Protein AF-A0AAV2JWT0-F1 (afdb_monomer)

Secondary structure (DSSP, 8-state):
-HHHHHHHHHHHHT-------S-TTSTTT-SSSSHHHHHHH-S-EEEE-BTT--HHHHHHHHHHHHHHHHSGGGTT-EEEEE-SSSBPPTTTS-HHHHTS--EE-STTHHHHHHHHS-HHHHHHHHHHHHHHHHHHHHHHHHHHHHHHHHHHHHHHHHHHHHHHHHHHHHHHHHHHHTT-------SS--------------S-S-----TT-----------------

Foldseek 3Di:
DVVVVQVVLCVLQVHDDDDDDPCCPDPPPDPHVAPLSVLLVALAAEAEAFLPPDPVNVVVVLVSLVVLCPDVLSNLRYEYEAEPPRGDDPVPDDPSNVVHHHQYPDPCNSVVSCVSPPPVSRVVSVVVSVVVVVVVVVVVVVVVVVVVVVVVVVVVVVVVVVVVVVVVVVVVVVVVVVPPPPPDDDPDDDPDPPPDPDDDDPPDPDDDDDPPDDDDDDPPDPDDDDDDD

Sequence (229 aa):
MAEDLKYRLESIIGSDGATFSEDFAVAGKAEFICVEDAINNSAFTLLLLTTNFNKFLELKTNSALINSIDNPPKYNTVIPLLPQSKAMPREDIPMVIKTLVPLVENRNFERKIQQAMSRVKIKRQKNEWMKEKNMKSLKKKQEELKISNQQQLKENQELRSVHVLEQEQRMLLNQKMYFVPDQRVEPDGRRGWQQHPNINIENAQYIIIGDHSQMAVDLSKESRDKDGK

Radius of gyration: 40.79 Å; Cα contacts (8 Å, |Δi|>4): 149; chains: 1; bounding box: 102×37×103 Å

Mean predicted aligned error: 16.22 Å

Solvent-accessible surface area (backbone atoms only — not comparable to full-atom values): 14314 Å² total; per-residue (Å²): 106,70,65,58,49,40,56,50,49,29,59,75,63,67,50,87,84,79,85,86,80,90,51,44,82,48,89,93,78,43,101,33,74,32,70,48,46,40,53,72,75,36,59,62,33,76,44,73,39,34,69,80,57,54,73,75,52,48,62,58,41,49,60,39,46,52,52,31,62,75,32,77,92,40,48,86,26,63,33,42,28,34,48,75,68,61,44,46,56,77,84,76,50,53,72,78,60,67,76,45,74,65,47,59,52,50,100,59,31,66,63,49,46,48,69,75,53,26,67,69,55,44,52,51,36,45,52,52,50,52,51,51,54,51,51,54,50,51,51,51,53,51,50,54,50,50,54,51,52,54,50,52,52,49,54,53,52,50,52,53,50,51,54,51,52,53,50,52,53,51,52,53,52,53,54,54,66,75,62,63,74,84,75,77,84,69,99,63,99,66,89,70,75,79,76,72,83,81,81,84,84,78,91,70,92,76,85,88,80,60,100,86,69,84,86,86,85,81,86,82,76,84,82,78,88,80,88,90,134

InterPro domains:
  IPR000157 Toll/interleukin-1 receptor homology (TIR) domain [PS50104] (1-142)
  IPR035897 Toll/interleukin-1 receptor homol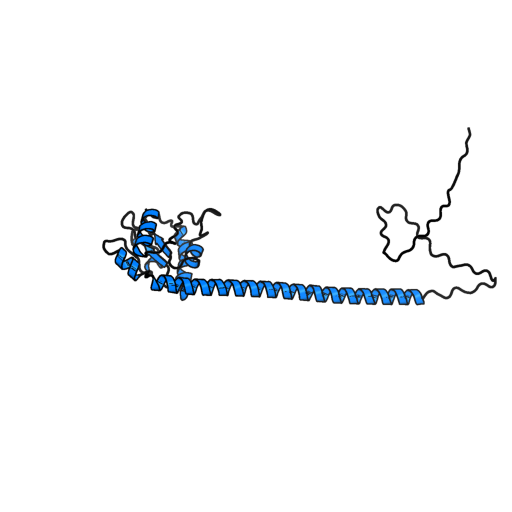ogy (TIR) domain superfamily [G3DSA:3.40.50.10140] (1-134)
  IPR046946 TIR domain-containing adapter molecule 1/2 [PTHR47230] (2-226)

Structure (mmCIF, N/CA/C/O backbone):
data_AF-A0AAV2JWT0-F1
#
_entry.id   AF-A0AAV2JWT0-F1
#
loop_
_atom_site.group_PDB
_atom_site.id
_atom_site.type_symbol
_atom_site.label_atom_id
_atom_site.label_alt_id
_atom_site.label_comp_id
_atom_site.label_asym_id
_atom_site.label_entity_id
_atom_site.label_seq_id
_atom_site.pdbx_PDB_ins_code
_atom_site.Cartn_x
_atom_site.Cartn_y
_atom_site.Cartn_z
_atom_site.occupancy
_atom_site.B_iso_or_equiv
_atom_site.auth_seq_id
_atom_site.auth_comp_id
_atom_site.auth_asym_id
_atom_site.auth_atom_id
_atom_site.pdbx_PDB_model_num
ATOM 1 N N . MET A 1 1 ? 1.735 10.585 19.904 1.00 72.06 1 MET A N 1
ATOM 2 C CA . MET A 1 1 ? 0.326 10.421 19.453 1.00 72.06 1 MET A CA 1
ATOM 3 C C . MET A 1 1 ? 0.204 9.325 18.409 1.00 72.06 1 MET A C 1
ATOM 5 O O . MET A 1 1 ? -0.445 8.331 18.694 1.00 72.06 1 MET A O 1
ATOM 9 N N . ALA A 1 2 ? 0.791 9.475 17.219 1.00 75.06 2 ALA A N 1
ATOM 10 C CA . ALA A 1 2 ? 0.733 8.417 16.212 1.00 75.06 2 ALA A CA 1
ATOM 11 C C . ALA A 1 2 ? 1.564 7.178 16.593 1.00 75.06 2 ALA A C 1
ATOM 13 O O . ALA A 1 2 ? 1.118 6.056 16.373 1.00 75.06 2 ALA A O 1
ATOM 14 N N . GLU A 1 3 ? 2.715 7.367 17.246 1.00 79.50 3 GLU A N 1
ATOM 15 C CA . GLU A 1 3 ? 3.506 6.261 17.804 1.00 79.50 3 GLU A CA 1
ATOM 16 C C . GLU A 1 3 ? 2.758 5.512 18.918 1.00 79.50 3 GLU A C 1
ATOM 18 O O . GLU A 1 3 ? 2.681 4.289 18.891 1.00 79.50 3 GLU A O 1
ATOM 23 N N . ASP A 1 4 ? 2.111 6.213 19.852 1.00 84.44 4 ASP A N 1
ATOM 24 C CA . ASP A 1 4 ? 1.260 5.587 20.875 1.00 84.44 4 ASP A CA 1
ATOM 25 C C . ASP A 1 4 ? 0.121 4.772 20.246 1.00 84.44 4 ASP A C 1
ATOM 27 O O . ASP A 1 4 ? -0.206 3.674 20.703 1.00 84.44 4 ASP A O 1
ATOM 31 N N . LEU A 1 5 ? -0.488 5.307 19.180 1.00 84.19 5 LEU A N 1
ATOM 32 C CA . LEU A 1 5 ? -1.533 4.621 18.429 1.00 84.19 5 LEU A CA 1
ATOM 33 C C . LEU A 1 5 ? -0.981 3.350 17.777 1.00 84.19 5 LEU A C 1
ATOM 35 O O . LEU A 1 5 ? -1.636 2.313 17.846 1.00 84.19 5 LEU A O 1
ATOM 39 N N . LYS A 1 6 ? 0.227 3.405 17.204 1.00 85.56 6 LYS A N 1
ATOM 40 C CA . LYS A 1 6 ? 0.920 2.242 16.642 1.00 85.56 6 LYS A CA 1
ATOM 41 C C . LYS A 1 6 ? 1.061 1.132 17.687 1.00 85.56 6 LYS A C 1
ATOM 43 O O . LYS A 1 6 ? 0.541 0.042 17.463 1.00 85.56 6 LYS A O 1
ATOM 48 N N . TYR A 1 7 ? 1.670 1.417 18.840 1.00 86.38 7 TYR A N 1
ATOM 49 C CA . TYR A 1 7 ? 1.863 0.409 19.892 1.00 86.38 7 TYR A CA 1
ATOM 50 C C . TYR A 1 7 ? 0.536 -0.175 20.388 1.00 86.38 7 TYR A C 1
ATOM 52 O O . TYR A 1 7 ? 0.416 -1.382 20.606 1.00 86.38 7 TYR A O 1
ATOM 60 N N . ARG A 1 8 ? -0.500 0.661 20.527 1.00 88.06 8 ARG A N 1
ATOM 61 C CA . ARG A 1 8 ? -1.838 0.189 20.907 1.00 88.06 8 ARG A CA 1
ATOM 62 C C . ARG A 1 8 ? -2.456 -0.712 19.844 1.00 88.06 8 ARG A C 1
ATOM 64 O O . ARG A 1 8 ? -3.060 -1.718 20.198 1.00 88.06 8 ARG A O 1
ATOM 71 N N . LEU A 1 9 ? -2.316 -0.379 18.564 1.00 86.50 9 LEU A N 1
ATOM 72 C CA . LEU A 1 9 ? -2.823 -1.201 17.464 1.00 86.50 9 LEU A CA 1
ATOM 73 C C . LEU A 1 9 ? -2.118 -2.554 17.407 1.00 86.50 9 LEU A C 1
ATOM 75 O O . LEU A 1 9 ? -2.791 -3.579 17.324 1.00 86.50 9 LEU A O 1
ATOM 79 N N . GLU A 1 10 ? -0.789 -2.564 17.498 1.00 87.81 10 GLU A N 1
ATOM 80 C CA . GLU A 1 10 ? 0.005 -3.796 17.497 1.00 87.81 10 GLU A CA 1
ATOM 81 C C . GLU A 1 10 ? -0.344 -4.677 18.701 1.00 87.81 10 GLU A C 1
ATOM 83 O O . GLU A 1 10 ? -0.506 -5.884 18.536 1.00 87.81 10 GLU A O 1
ATOM 88 N N . SER A 1 11 ? -0.595 -4.079 19.871 1.00 88.25 11 SER A N 1
ATOM 89 C CA . SER A 1 11 ? -1.080 -4.788 21.062 1.00 88.25 11 SER A CA 1
ATOM 90 C C . SER A 1 11 ? -2.477 -5.401 20.866 1.00 88.25 11 SER A C 1
ATOM 92 O O . SER A 1 11 ? -2.667 -6.596 21.089 1.00 88.25 11 SER A O 1
ATOM 94 N N . ILE A 1 12 ? -3.448 -4.626 20.361 1.00 86.69 12 ILE A N 1
ATOM 95 C CA . ILE A 1 12 ? -4.835 -5.083 20.142 1.00 86.69 12 ILE A CA 1
ATOM 96 C C . ILE A 1 12 ? -4.909 -6.195 19.088 1.00 86.69 12 ILE A C 1
ATOM 98 O O . ILE A 1 12 ? -5.671 -7.157 19.220 1.00 86.69 12 ILE A O 1
ATOM 102 N N . ILE A 1 13 ? -4.152 -6.044 18.002 1.00 85.38 13 ILE A N 1
ATOM 103 C CA . ILE A 1 13 ? -4.114 -7.010 16.901 1.00 85.38 13 ILE A CA 1
ATOM 104 C C . ILE A 1 13 ? -3.231 -8.209 17.293 1.00 85.38 13 ILE A C 1
ATOM 106 O O . ILE A 1 13 ? -3.472 -9.342 16.862 1.00 85.38 13 ILE A O 1
ATOM 110 N N . GLY A 1 14 ? -2.243 -7.986 18.161 1.00 82.00 14 GLY A N 1
ATOM 111 C CA . GLY A 1 14 ? -1.196 -8.920 18.565 1.00 82.00 14 GLY A CA 1
ATOM 112 C C . GLY A 1 14 ? -0.351 -9.387 17.382 1.00 82.00 14 GLY A C 1
ATOM 113 O O . GLY A 1 14 ? -0.124 -10.587 17.217 1.00 82.00 14 GLY A O 1
ATOM 114 N N . SER A 1 15 ? 0.033 -8.443 16.525 1.00 78.00 15 SER A N 1
ATOM 115 C CA . SER A 1 15 ? 0.995 -8.642 15.443 1.00 78.00 15 SER A CA 1
ATOM 116 C C . SER A 1 15 ? 1.769 -7.356 15.196 1.00 78.00 15 SER A C 1
ATOM 118 O O . SER A 1 15 ? 1.145 -6.306 15.028 1.00 78.00 15 SER A O 1
ATOM 120 N N . ASP A 1 16 ? 3.085 -7.470 15.078 1.00 77.06 16 ASP A N 1
ATOM 121 C CA . ASP A 1 16 ? 3.946 -6.360 14.681 1.00 77.06 16 ASP A CA 1
ATOM 122 C C . ASP A 1 16 ? 3.819 -6.086 13.177 1.00 77.06 16 ASP A C 1
ATOM 124 O O . ASP A 1 16 ? 3.519 -6.988 12.381 1.00 77.06 16 ASP A O 1
ATOM 128 N N . GLY A 1 17 ? 4.072 -4.841 12.778 1.00 75.56 17 GLY A N 1
ATOM 129 C CA . GLY A 1 17 ? 4.125 -4.443 11.368 1.00 75.56 17 GLY A CA 1
ATOM 130 C C . GLY A 1 17 ? 3.313 -3.200 11.029 1.00 75.56 17 GLY A C 1
ATOM 131 O O . GLY A 1 17 ? 3.042 -2.959 9.853 1.00 75.56 17 GLY A O 1
ATOM 132 N N . ALA A 1 18 ? 2.899 -2.420 12.027 1.00 79.62 18 ALA A N 1
ATOM 133 C CA . ALA A 1 18 ? 2.323 -1.111 11.778 1.00 79.62 18 ALA A CA 1
ATOM 134 C C . ALA A 1 18 ? 3.450 -0.102 11.487 1.00 79.62 18 ALA A C 1
ATOM 136 O O . ALA A 1 18 ? 4.329 0.148 12.317 1.00 79.62 18 ALA A O 1
ATOM 137 N N . THR A 1 19 ? 3.409 0.506 10.304 1.00 77.81 19 THR A N 1
ATOM 138 C CA . THR A 1 19 ? 4.296 1.613 9.926 1.00 77.81 19 THR A CA 1
ATOM 139 C C . THR A 1 19 ? 3.524 2.925 9.996 1.00 77.81 19 THR A C 1
ATOM 141 O O . THR A 1 19 ? 2.363 3.005 9.593 1.00 77.81 19 THR A O 1
ATOM 144 N N . PHE A 1 20 ? 4.187 3.965 10.494 1.00 74.44 20 PHE A N 1
ATOM 145 C CA . PHE A 1 20 ? 3.689 5.331 10.490 1.00 74.44 20 PHE A CA 1
ATOM 146 C C . PHE A 1 20 ? 4.617 6.222 9.662 1.00 74.44 20 PHE A C 1
ATOM 148 O O . PHE A 1 20 ? 5.834 6.058 9.705 1.00 74.44 20 PHE A O 1
ATOM 155 N N . SER A 1 21 ? 4.049 7.161 8.907 1.00 68.25 21 SER A N 1
ATOM 156 C CA . SER A 1 21 ? 4.810 8.156 8.154 1.00 68.25 21 SER A CA 1
ATOM 157 C C . SER A 1 21 ? 4.039 9.475 8.128 1.00 68.25 21 SER A C 1
ATOM 159 O O . SER A 1 21 ? 2.873 9.493 7.738 1.00 68.25 21 SER A O 1
ATOM 161 N N . GLU A 1 22 ? 4.674 10.565 8.568 1.00 63.66 22 GLU A N 1
ATOM 162 C CA . GLU A 1 22 ? 4.159 11.941 8.407 1.00 63.66 22 GLU A CA 1
ATOM 163 C C . GLU A 1 22 ? 4.687 12.584 7.118 1.00 63.66 22 GLU A C 1
ATOM 165 O O . GLU A 1 22 ? 4.001 13.387 6.486 1.00 63.66 22 GLU A O 1
ATOM 170 N N . ASP A 1 23 ? 5.874 12.161 6.678 1.00 62.06 23 ASP A N 1
ATOM 171 C CA . ASP A 1 23 ? 6.668 12.822 5.645 1.00 62.06 23 ASP A CA 1
ATOM 172 C C . ASP A 1 23 ? 6.578 12.127 4.278 1.00 62.06 23 ASP A C 1
ATOM 174 O O . ASP A 1 23 ? 7.586 11.900 3.606 1.00 62.06 23 ASP A O 1
ATOM 178 N N . PHE A 1 24 ? 5.359 11.863 3.797 1.00 59.22 24 PHE A N 1
ATOM 179 C CA . PHE A 1 24 ? 5.114 11.362 2.430 1.00 59.22 24 PHE A CA 1
ATOM 180 C C . PHE A 1 24 ? 5.594 12.322 1.316 1.00 59.22 24 PHE A C 1
ATOM 182 O O . PHE A 1 24 ? 5.374 12.066 0.138 1.00 59.22 24 PHE A O 1
ATOM 189 N N . ALA A 1 25 ? 6.168 13.478 1.654 1.00 49.22 25 ALA A N 1
ATOM 190 C CA . ALA A 1 25 ? 6.649 14.480 0.705 1.00 49.22 25 ALA A CA 1
ATOM 191 C C . ALA A 1 25 ? 8.183 14.565 0.624 1.00 49.22 25 ALA A C 1
ATOM 193 O O . ALA A 1 25 ? 8.695 15.304 -0.218 1.00 49.22 25 ALA A O 1
ATOM 194 N N . VAL A 1 26 ? 8.925 13.835 1.467 1.00 47.16 26 VAL A N 1
ATOM 195 C CA . VAL A 1 26 ? 10.392 13.909 1.494 1.00 47.16 26 VAL A CA 1
ATOM 196 C C . VAL A 1 26 ? 10.998 12.700 0.786 1.00 47.16 26 VAL A C 1
ATOM 198 O O . VAL A 1 26 ? 10.977 11.578 1.295 1.00 47.16 26 VAL A O 1
ATOM 201 N N . ALA A 1 27 ? 11.578 12.937 -0.393 1.00 48.69 27 ALA A N 1
ATOM 202 C CA . ALA A 1 27 ? 12.297 11.912 -1.140 1.00 48.69 27 ALA A CA 1
ATOM 203 C C . ALA A 1 27 ? 13.412 11.291 -0.274 1.00 48.69 27 ALA A C 1
ATOM 205 O O . ALA A 1 27 ? 14.237 12.001 0.300 1.00 48.69 27 ALA A O 1
ATOM 206 N N . GLY A 1 28 ? 13.422 9.960 -0.171 1.00 51.69 28 GLY A N 1
ATOM 207 C CA . GLY A 1 28 ? 14.467 9.196 0.520 1.00 51.69 28 GLY A CA 1
ATOM 208 C C . GLY A 1 28 ? 14.330 9.057 2.042 1.00 51.69 28 GLY A C 1
ATOM 209 O O . GLY A 1 28 ? 15.184 8.406 2.636 1.00 51.69 28 GLY A O 1
ATOM 210 N N . LYS A 1 29 ? 13.293 9.621 2.685 1.00 46.94 29 LYS A N 1
ATOM 211 C CA . LYS A 1 29 ? 13.091 9.493 4.148 1.00 46.94 29 LYS A CA 1
ATOM 212 C C . LYS A 1 29 ? 11.940 8.582 4.577 1.00 46.94 29 LYS A C 1
ATOM 214 O O . LYS A 1 29 ? 11.908 8.176 5.734 1.00 46.94 29 LYS A O 1
ATOM 219 N N . ALA A 1 30 ? 11.010 8.256 3.686 1.00 55.91 30 ALA A N 1
ATOM 220 C CA . ALA A 1 30 ? 9.821 7.484 4.030 1.00 55.91 30 ALA A CA 1
ATOM 221 C C . ALA A 1 30 ? 9.857 6.067 3.435 1.00 55.91 30 ALA A C 1
ATOM 223 O O . ALA A 1 30 ? 10.277 5.878 2.295 1.00 55.91 30 ALA A O 1
ATOM 224 N N . GLU A 1 31 ? 9.354 5.081 4.192 1.00 56.34 31 GLU A N 1
ATOM 225 C CA . GLU A 1 31 ? 9.082 3.722 3.685 1.00 56.34 31 GLU A CA 1
ATOM 226 C C . GLU A 1 31 ? 8.039 3.750 2.549 1.00 56.34 31 GLU A C 1
ATOM 228 O O . GLU A 1 31 ? 8.058 2.912 1.649 1.00 56.34 31 GLU A O 1
ATOM 233 N N . PHE A 1 32 ? 7.173 4.772 2.544 1.00 61.81 32 PHE A N 1
ATOM 234 C CA . PHE A 1 32 ? 6.203 5.045 1.488 1.00 61.81 32 PHE A CA 1
ATOM 235 C C . PHE A 1 32 ? 6.448 6.426 0.879 1.00 61.81 32 PHE A C 1
ATOM 237 O O . PHE A 1 32 ? 6.431 7.432 1.583 1.00 61.81 32 PHE A O 1
ATOM 244 N N . ILE A 1 33 ? 6.629 6.485 -0.441 1.00 66.12 33 ILE A N 1
ATOM 245 C CA . ILE A 1 33 ? 6.933 7.731 -1.165 1.00 66.12 33 ILE A CA 1
ATOM 246 C C . ILE A 1 33 ? 5.682 8.619 -1.280 1.00 66.12 33 ILE A C 1
ATOM 248 O O . ILE A 1 33 ? 5.798 9.825 -1.465 1.00 66.12 33 ILE A O 1
ATOM 252 N N . CYS A 1 34 ? 4.479 8.047 -1.160 1.00 71.50 34 CYS A N 1
ATOM 253 C CA . CYS A 1 34 ? 3.212 8.774 -1.182 1.00 71.50 34 CYS A CA 1
ATOM 254 C C . CYS A 1 34 ? 2.069 7.980 -0.511 1.00 71.50 34 CYS A C 1
ATOM 256 O O . CYS A 1 34 ? 2.217 6.801 -0.187 1.00 71.50 34 CYS A O 1
ATOM 258 N N . VAL A 1 35 ? 0.902 8.616 -0.328 1.00 76.56 35 VAL A N 1
ATOM 259 C CA . VAL A 1 35 ? -0.319 7.971 0.211 1.00 76.56 35 VAL A CA 1
ATOM 260 C C . VAL A 1 35 ? -0.744 6.770 -0.636 1.00 76.56 35 VAL A C 1
ATOM 262 O O . VAL A 1 35 ? -1.145 5.743 -0.096 1.00 76.56 35 VAL A O 1
ATOM 265 N N . GLU A 1 36 ? -0.618 6.877 -1.959 1.00 79.94 36 GLU A N 1
ATOM 266 C CA . GLU A 1 36 ? -0.924 5.780 -2.876 1.00 79.94 36 GLU A CA 1
ATOM 267 C C . GLU A 1 36 ? -0.019 4.567 -2.626 1.00 79.94 36 GLU A C 1
ATOM 269 O O . GLU A 1 36 ? -0.509 3.442 -2.537 1.00 79.94 36 GLU A O 1
ATOM 274 N N . ASP A 1 37 ? 1.282 4.781 -2.417 1.00 78.31 37 ASP A N 1
ATOM 275 C CA . ASP A 1 37 ? 2.209 3.697 -2.085 1.00 78.31 37 ASP A CA 1
ATOM 276 C C . ASP A 1 37 ? 1.885 3.054 -0.738 1.00 78.31 37 ASP A C 1
ATOM 278 O O . ASP A 1 37 ? 1.963 1.831 -0.621 1.00 78.31 37 ASP A O 1
ATOM 282 N N . ALA A 1 38 ? 1.484 3.843 0.262 1.00 81.75 38 ALA A N 1
ATOM 283 C CA . ALA A 1 38 ? 1.061 3.313 1.556 1.00 81.75 38 ALA A CA 1
ATOM 284 C C . ALA A 1 38 ? -0.173 2.410 1.417 1.00 81.75 38 ALA A C 1
ATOM 286 O O . ALA A 1 38 ? -0.205 1.317 1.983 1.00 81.75 38 ALA A O 1
ATOM 287 N N . ILE A 1 39 ? -1.159 2.821 0.617 1.00 83.50 39 ILE A N 1
ATOM 288 C CA . ILE A 1 39 ? -2.367 2.032 0.337 1.00 83.50 39 ILE A CA 1
ATOM 289 C C . ILE A 1 39 ? -2.020 0.764 -0.452 1.00 83.50 39 ILE A C 1
ATOM 291 O O . ILE A 1 39 ? -2.471 -0.339 -0.122 1.00 83.50 39 ILE A O 1
ATOM 295 N N . ASN A 1 40 ? -1.175 0.885 -1.473 1.00 80.25 40 ASN A N 1
ATOM 296 C CA . ASN A 1 40 ? -0.810 -0.231 -2.339 1.00 80.25 40 ASN A CA 1
ATOM 297 C C . ASN A 1 40 ? 0.042 -1.280 -1.616 1.00 80.25 40 ASN A C 1
ATOM 299 O O . ASN A 1 40 ? -0.146 -2.479 -1.842 1.00 80.25 40 ASN A O 1
ATOM 303 N N . ASN A 1 41 ? 0.918 -0.861 -0.703 1.00 78.62 41 ASN A N 1
ATOM 304 C CA . ASN A 1 41 ? 1.871 -1.742 -0.026 1.00 78.62 41 ASN A CA 1
ATOM 305 C C . ASN A 1 41 ? 1.453 -2.175 1.386 1.00 78.62 41 ASN A C 1
ATOM 307 O O . ASN A 1 41 ? 2.164 -2.964 2.004 1.00 78.62 41 ASN A O 1
ATOM 311 N N . SER A 1 42 ? 0.292 -1.733 1.873 1.00 80.31 42 SER A N 1
ATOM 312 C CA . SER A 1 42 ? -0.244 -2.159 3.170 1.00 80.31 42 SER A CA 1
ATOM 313 C C . SER A 1 42 ? -1.422 -3.120 3.023 1.00 80.31 42 SER A C 1
ATOM 315 O O . SER A 1 42 ? -2.153 -3.113 2.026 1.00 80.31 42 SER A O 1
ATOM 317 N N . ALA A 1 43 ? -1.621 -3.958 4.045 1.00 82.69 43 ALA A N 1
ATOM 318 C CA . ALA A 1 43 ? -2.844 -4.747 4.175 1.00 82.69 43 ALA A CA 1
ATOM 319 C C . ALA A 1 43 ? -4.028 -3.848 4.557 1.00 82.69 43 ALA A C 1
ATOM 321 O O . ALA A 1 43 ? -5.096 -3.944 3.970 1.00 82.69 43 ALA A O 1
ATOM 322 N N . PHE A 1 44 ? -3.816 -2.942 5.505 1.00 87.31 44 PHE A N 1
ATOM 323 C CA . PHE A 1 44 ? -4.773 -1.912 5.885 1.00 87.31 44 PHE A CA 1
ATOM 324 C C . PHE A 1 44 ? -4.048 -0.578 6.002 1.00 87.31 44 PHE A C 1
ATOM 326 O O . PHE A 1 44 ? -2.881 -0.541 6.387 1.00 87.31 44 PHE A O 1
ATOM 333 N N . THR A 1 45 ? -4.748 0.509 5.701 1.00 88.75 45 THR A N 1
ATOM 334 C CA . THR A 1 45 ? -4.228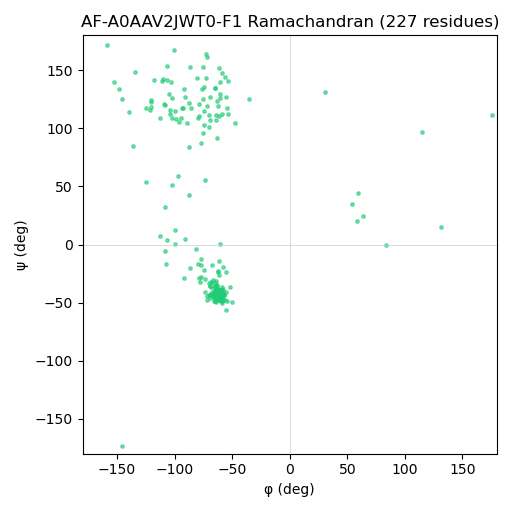 1.869 5.831 1.00 88.75 45 THR A CA 1
ATOM 335 C C . THR A 1 45 ? -5.172 2.661 6.713 1.00 88.75 45 THR A C 1
ATOM 337 O O . THR A 1 45 ? -6.340 2.846 6.374 1.00 88.75 45 THR A O 1
ATOM 340 N N . LEU A 1 46 ? -4.670 3.125 7.855 1.00 89.19 46 LEU A N 1
ATOM 341 C CA . LEU A 1 46 ? -5.421 3.996 8.750 1.00 89.19 46 LEU A CA 1
ATOM 342 C C . LEU A 1 46 ? -5.119 5.451 8.396 1.00 89.19 46 LEU A C 1
ATOM 344 O O . LEU A 1 46 ? -3.978 5.892 8.518 1.00 89.19 46 LEU A O 1
ATOM 348 N N . LEU A 1 47 ? -6.135 6.201 7.973 1.00 88.25 47 LEU A N 1
ATOM 349 C CA . LEU A 1 47 ? -5.991 7.634 7.717 1.00 88.25 47 LEU A CA 1
ATOM 350 C C . LEU A 1 47 ? -6.274 8.405 8.999 1.00 88.25 47 LEU A C 1
ATOM 352 O O . LEU A 1 47 ? -7.428 8.538 9.397 1.00 88.25 47 LEU A O 1
ATOM 356 N N . LEU A 1 48 ? -5.232 8.912 9.650 1.00 88.69 48 LEU A N 1
ATOM 357 C CA . LEU A 1 48 ? -5.379 9.669 10.888 1.00 88.69 48 LEU A CA 1
ATOM 358 C C 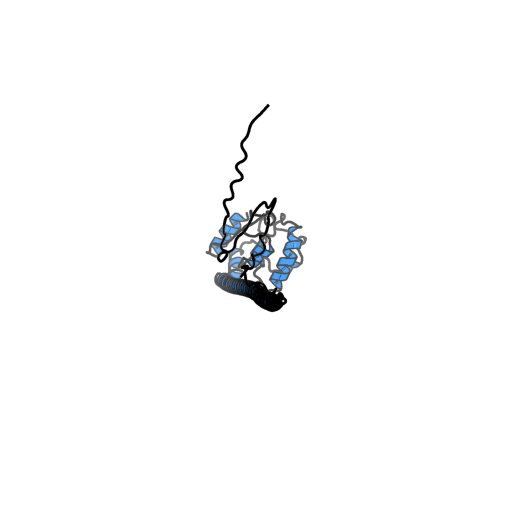. LEU A 1 48 ? -5.930 11.079 10.603 1.00 88.69 48 LEU A C 1
ATOM 360 O O . LEU A 1 48 ? -5.205 11.977 10.176 1.00 88.69 48 LEU A O 1
ATOM 364 N N . LEU A 1 49 ? -7.223 11.276 10.863 1.00 88.69 49 LEU A N 1
ATOM 365 C CA . LEU A 1 49 ? -7.942 12.526 10.620 1.00 88.69 49 LEU A CA 1
ATOM 366 C C . LEU A 1 49 ? -7.823 13.465 11.824 1.00 88.69 49 LEU A C 1
ATOM 368 O O . LEU A 1 49 ? -8.701 13.519 12.691 1.00 88.69 49 LEU A O 1
ATOM 372 N N . THR A 1 50 ? -6.720 14.207 11.879 1.00 88.75 50 THR A N 1
ATOM 373 C CA . THR A 1 50 ? -6.523 15.266 12.880 1.00 88.75 50 THR A CA 1
ATOM 374 C C . THR A 1 50 ? -6.793 16.651 12.301 1.00 88.75 50 THR A C 1
ATOM 376 O O . THR A 1 50 ? -6.818 16.830 11.086 1.00 88.75 50 THR A O 1
ATOM 379 N N . THR A 1 51 ? -6.908 17.664 13.158 1.00 85.50 51 THR A N 1
ATOM 380 C CA . THR A 1 51 ? -6.941 19.079 12.743 1.00 85.50 51 THR A CA 1
ATOM 381 C C . THR A 1 51 ? -5.705 19.515 11.947 1.00 85.50 51 THR A C 1
ATOM 383 O O . THR A 1 51 ? -5.755 20.521 11.252 1.00 85.50 51 THR A O 1
ATOM 386 N N . ASN A 1 52 ? -4.599 18.769 12.034 1.00 80.56 52 ASN A N 1
ATOM 387 C CA . ASN A 1 52 ? -3.356 19.047 11.310 1.00 80.56 52 ASN A CA 1
ATOM 388 C C . ASN A 1 52 ? -3.286 18.337 9.948 1.00 80.56 52 ASN A C 1
ATOM 390 O O . ASN A 1 52 ? -2.250 18.375 9.285 1.00 80.56 52 ASN A O 1
ATOM 394 N N . PHE A 1 53 ? -4.350 17.648 9.533 1.00 76.50 53 PHE A N 1
ATOM 395 C CA . PHE A 1 53 ? -4.380 16.965 8.249 1.00 76.50 53 PHE A CA 1
ATOM 396 C C . PHE A 1 53 ? -4.268 17.983 7.104 1.00 76.50 53 PHE A C 1
ATOM 398 O O . PHE A 1 53 ? -5.048 18.930 6.996 1.00 76.50 53 PHE A O 1
ATOM 405 N N . ASN A 1 54 ? -3.263 17.800 6.251 1.00 70.25 54 ASN A N 1
ATOM 406 C CA . ASN A 1 54 ? -2.907 18.773 5.228 1.00 70.25 54 ASN A CA 1
ATOM 407 C C . ASN A 1 54 ? -3.901 18.741 4.047 1.00 70.25 54 ASN A C 1
ATOM 409 O O . ASN A 1 54 ? -4.064 17.713 3.393 1.00 70.25 54 ASN A O 1
ATOM 413 N N . LYS A 1 55 ? -4.496 19.890 3.705 1.00 64.38 55 LYS A N 1
ATOM 414 C CA . LYS A 1 55 ? -5.397 20.052 2.544 1.00 64.38 55 LYS A CA 1
ATOM 415 C C . LYS A 1 55 ? -4.723 19.773 1.191 1.00 64.38 55 LYS A C 1
ATOM 417 O O . LYS A 1 55 ? -5.383 19.412 0.230 1.00 64.38 55 LYS A O 1
ATOM 422 N N . PHE A 1 56 ? -3.400 19.885 1.081 1.00 58.28 56 PHE A N 1
ATOM 423 C CA . PHE A 1 56 ? -2.671 19.456 -0.120 1.00 58.28 56 PHE A CA 1
ATOM 424 C C . PHE A 1 56 ? -2.578 17.925 -0.225 1.00 58.28 56 PHE A C 1
ATOM 426 O O . PHE A 1 56 ? -2.560 17.362 -1.322 1.00 58.28 56 PHE A O 1
ATOM 433 N N . LEU A 1 57 ? -2.557 17.238 0.922 1.00 63.34 57 LEU A N 1
ATOM 434 C CA . LEU A 1 57 ? -2.622 15.782 0.975 1.00 63.34 57 LEU A CA 1
ATOM 435 C C . LEU A 1 57 ? -4.003 15.295 0.527 1.00 63.34 57 LEU A C 1
ATOM 437 O O . LEU A 1 57 ? -4.073 14.264 -0.126 1.00 63.34 57 LEU A O 1
ATOM 441 N N . GLU A 1 58 ? -5.072 16.054 0.780 1.00 63.75 58 GLU A N 1
ATOM 442 C CA . GLU A 1 58 ? -6.446 15.757 0.343 1.00 63.75 58 GLU A CA 1
ATOM 443 C C . GLU A 1 58 ? -6.546 15.436 -1.154 1.00 63.75 58 GLU A C 1
ATOM 445 O O . GLU A 1 58 ? -7.083 14.392 -1.516 1.00 63.75 58 GLU A O 1
ATOM 450 N N . LEU A 1 59 ? -5.971 16.268 -2.031 1.00 61.31 59 LEU A N 1
ATOM 451 C CA . LEU A 1 59 ? -6.067 16.069 -3.482 1.00 61.31 59 LEU A CA 1
ATOM 452 C C . LEU A 1 59 ? -5.370 14.775 -3.937 1.00 61.31 59 LEU A C 1
ATOM 454 O O . LEU A 1 59 ? -5.931 14.004 -4.715 1.00 61.31 59 LEU A O 1
ATOM 458 N N . LYS A 1 60 ? -4.166 14.504 -3.413 1.00 64.81 60 LYS A N 1
ATOM 459 C CA . LYS A 1 60 ? -3.425 13.261 -3.695 1.00 64.81 60 LYS A CA 1
ATOM 460 C C . LYS A 1 60 ? -4.120 12.039 -3.093 1.00 64.81 60 LYS A C 1
ATOM 462 O O . LYS A 1 60 ? -4.158 10.977 -3.710 1.00 64.81 60 LYS A O 1
ATOM 467 N N . THR A 1 61 ? -4.699 12.207 -1.906 1.00 66.06 61 THR A N 1
ATOM 468 C CA . THR A 1 61 ? -5.449 11.165 -1.202 1.00 66.06 61 THR A CA 1
ATOM 469 C C . THR A 1 61 ? -6.708 10.816 -1.991 1.00 66.06 61 THR A C 1
ATOM 471 O O . THR A 1 61 ? -6.974 9.640 -2.167 1.00 66.06 61 THR A O 1
ATOM 474 N N . ASN A 1 62 ? -7.426 11.782 -2.572 1.00 71.25 62 ASN A N 1
ATOM 475 C CA . ASN A 1 62 ? -8.649 11.517 -3.338 1.00 71.25 62 ASN A CA 1
ATOM 476 C C . ASN A 1 62 ? -8.419 10.570 -4.527 1.00 71.25 62 ASN A C 1
ATOM 478 O O . ASN A 1 62 ? -9.169 9.611 -4.676 1.00 71.25 62 ASN A O 1
ATOM 482 N N . SER A 1 63 ? -7.363 10.769 -5.326 1.00 72.81 63 SER A N 1
ATOM 483 C CA . SER A 1 63 ? -7.034 9.860 -6.441 1.00 72.81 63 SER A CA 1
ATOM 484 C C . SER A 1 63 ? -6.709 8.445 -5.950 1.00 72.81 63 SER A C 1
ATOM 486 O O . SER A 1 63 ? -7.241 7.460 -6.461 1.00 72.81 63 SER A O 1
ATOM 488 N N . ALA A 1 64 ? -5.867 8.340 -4.918 1.00 76.38 64 ALA A N 1
ATOM 489 C CA . ALA A 1 64 ? -5.497 7.054 -4.337 1.00 76.38 64 ALA A CA 1
ATOM 490 C C . ALA A 1 64 ? -6.698 6.342 -3.683 1.00 76.38 64 ALA A C 1
ATOM 492 O O . ALA A 1 64 ? -6.820 5.121 -3.766 1.00 76.38 64 ALA A O 1
ATOM 493 N N . LEU A 1 65 ? -7.611 7.102 -3.069 1.00 79.50 65 LEU A N 1
ATOM 494 C CA . LEU A 1 65 ? -8.826 6.583 -2.446 1.00 79.50 65 LEU A CA 1
ATOM 495 C C . LEU A 1 65 ? -9.817 6.070 -3.473 1.00 79.50 65 LEU A C 1
ATOM 497 O O . LEU A 1 65 ? -10.316 4.966 -3.293 1.00 79.50 65 LEU A O 1
ATOM 501 N N . ILE A 1 66 ? -10.069 6.826 -4.542 1.00 78.50 66 ILE A N 1
ATOM 502 C CA . ILE A 1 66 ? -10.953 6.397 -5.633 1.00 78.50 66 ILE A CA 1
ATOM 503 C C . ILE A 1 66 ? -10.446 5.068 -6.200 1.00 78.50 66 ILE A C 1
ATOM 505 O O . ILE A 1 66 ? -11.190 4.094 -6.235 1.00 78.50 66 ILE A O 1
ATOM 509 N N . AS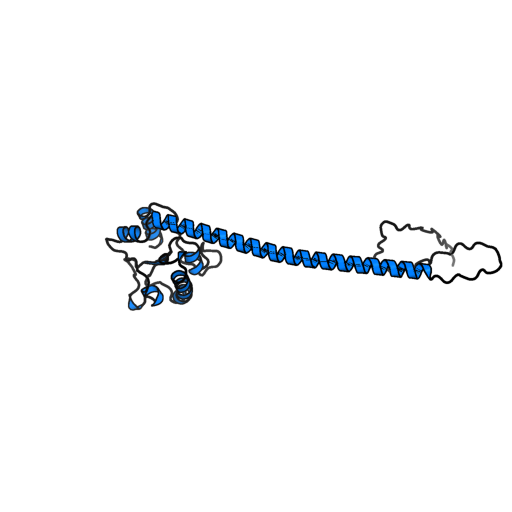N A 1 67 ? -9.144 4.973 -6.485 1.00 78.50 67 ASN A N 1
ATOM 510 C CA . ASN A 1 67 ? -8.537 3.723 -6.941 1.00 78.50 67 ASN A CA 1
ATOM 511 C C . ASN A 1 67 ? -8.686 2.582 -5.912 1.00 78.50 67 ASN A C 1
ATOM 513 O O . ASN A 1 67 ? -8.962 1.443 -6.273 1.00 78.50 67 ASN A O 1
ATOM 517 N N . SER A 1 68 ? -8.549 2.869 -4.613 1.00 76.19 68 SER A N 1
ATOM 518 C CA . SER A 1 68 ? -8.736 1.855 -3.562 1.00 76.19 68 SER A CA 1
ATOM 519 C C . SER A 1 68 ? -10.186 1.374 -3.428 1.00 76.19 68 SER A C 1
ATOM 521 O O . SER A 1 68 ? -10.416 0.214 -3.093 1.00 76.19 68 SER A O 1
ATOM 523 N N . ILE A 1 69 ? -11.154 2.253 -3.703 1.00 77.06 69 ILE A N 1
ATOM 524 C CA . ILE A 1 69 ? -12.589 1.956 -3.679 1.00 77.06 69 ILE A CA 1
ATOM 525 C C . ILE A 1 69 ? -12.967 1.101 -4.893 1.00 77.06 69 ILE A C 1
ATOM 527 O O . ILE A 1 69 ? -13.713 0.135 -4.739 1.00 77.06 69 ILE A O 1
ATOM 531 N N . ASP A 1 70 ? -12.412 1.414 -6.064 1.00 75.38 70 ASP A N 1
ATOM 532 C CA . ASP A 1 70 ? -12.720 0.726 -7.321 1.00 75.38 70 ASP A CA 1
ATOM 533 C C . ASP A 1 70 ? -11.976 -0.611 -7.481 1.00 75.38 70 ASP A C 1
ATOM 535 O O . ASP A 1 70 ? -12.363 -1.441 -8.304 1.00 75.38 70 ASP A O 1
ATOM 539 N N . ASN A 1 71 ? -10.922 -0.853 -6.694 1.00 75.44 71 ASN A N 1
ATOM 540 C CA . ASN A 1 71 ? -10.110 -2.065 -6.774 1.00 75.44 71 ASN A CA 1
ATOM 541 C C . ASN A 1 71 ? -10.594 -3.142 -5.772 1.00 75.44 71 ASN A C 1
ATOM 543 O O . ASN A 1 71 ? -10.360 -3.003 -4.567 1.00 75.44 71 ASN A O 1
ATOM 547 N N . PRO A 1 72 ? -11.211 -4.260 -6.217 1.00 71.31 72 PRO A N 1
ATOM 548 C CA . PRO A 1 72 ? -11.845 -5.238 -5.324 1.00 71.31 72 PRO A CA 1
ATOM 549 C C . PRO A 1 72 ? -10.951 -5.824 -4.213 1.00 71.31 72 PRO A C 1
ATOM 551 O O . PRO A 1 72 ? -11.427 -5.936 -3.083 1.00 71.31 72 PRO A O 1
ATOM 554 N N . PRO A 1 73 ? -9.665 -6.161 -4.451 1.00 71.38 73 PRO A N 1
ATOM 555 C CA . PRO A 1 73 ? -8.749 -6.607 -3.404 1.00 71.38 73 PRO A CA 1
ATOM 556 C C . PRO A 1 73 ? -8.392 -5.512 -2.397 1.00 71.38 73 PRO A C 1
ATOM 558 O O . PRO A 1 73 ? -7.879 -5.833 -1.339 1.00 71.38 73 PRO A O 1
ATOM 561 N N . LYS A 1 74 ? -8.605 -4.225 -2.691 1.00 75.88 74 LYS A N 1
ATOM 562 C CA . LYS A 1 74 ? -8.319 -3.094 -1.784 1.00 75.88 74 LYS A CA 1
ATOM 563 C C . LYS A 1 74 ? -9.589 -2.467 -1.198 1.00 75.88 74 LYS A C 1
ATOM 565 O O . LYS A 1 74 ? -9.528 -1.522 -0.410 1.00 75.88 74 LYS A O 1
ATOM 570 N N . TYR A 1 75 ? -10.744 -3.043 -1.508 1.00 72.88 75 TYR A N 1
ATOM 571 C CA . TYR A 1 75 ? -12.016 -2.587 -0.984 1.00 72.88 75 TYR A CA 1
ATOM 572 C C . TYR A 1 75 ? -12.045 -2.677 0.552 1.00 72.88 75 TYR A C 1
ATOM 574 O O . TYR A 1 75 ? -11.728 -3.714 1.141 1.00 72.88 75 TYR A O 1
ATOM 582 N N . ASN A 1 76 ? -12.442 -1.587 1.218 1.00 76.81 76 ASN A N 1
ATOM 583 C CA . ASN A 1 76 ? -12.477 -1.451 2.683 1.00 76.81 76 ASN A CA 1
ATOM 584 C C . ASN A 1 76 ? -11.132 -1.666 3.409 1.00 76.81 76 ASN A C 1
ATOM 586 O O . ASN A 1 76 ? -11.128 -1.930 4.616 1.00 76.81 76 ASN A O 1
ATOM 590 N N . THR A 1 77 ? -9.987 -1.548 2.726 1.00 86.19 77 THR A N 1
ATOM 591 C CA . THR A 1 77 ? -8.676 -1.599 3.400 1.00 86.19 77 THR A CA 1
ATOM 592 C C . THR A 1 77 ? -8.227 -0.238 3.917 1.00 86.19 77 THR A C 1
ATOM 594 O O . THR A 1 77 ? -7.388 -0.172 4.815 1.00 86.19 77 THR A O 1
ATOM 597 N N . VAL A 1 78 ? -8.783 0.849 3.376 1.00 89.12 78 VAL A N 1
ATOM 598 C CA . VAL A 1 78 ? -8.523 2.210 3.849 1.00 89.12 78 VAL A CA 1
ATOM 599 C C . VAL A 1 78 ? -9.592 2.610 4.859 1.00 89.12 78 VAL A C 1
ATOM 601 O O . VAL A 1 78 ? -10.778 2.654 4.539 1.00 89.12 78 VAL A O 1
ATOM 604 N N . ILE A 1 79 ? -9.172 2.878 6.092 1.00 90.75 79 ILE A N 1
ATOM 605 C CA . ILE A 1 79 ? -10.066 3.147 7.217 1.00 90.75 79 ILE A CA 1
ATOM 606 C C . ILE A 1 79 ? -9.730 4.533 7.772 1.00 90.75 79 ILE A C 1
ATOM 608 O O . ILE A 1 79 ? -8.634 4.732 8.304 1.00 90.75 79 ILE A O 1
ATOM 612 N N . PRO A 1 80 ? -10.650 5.504 7.693 1.00 91.12 80 PRO A N 1
ATOM 613 C CA . PRO A 1 80 ? -10.467 6.777 8.367 1.00 91.12 80 PRO A CA 1
ATOM 614 C C . PRO A 1 80 ? -10.450 6.569 9.878 1.00 91.12 80 PRO A C 1
ATOM 616 O O . PRO A 1 80 ? -11.301 5.864 10.409 1.00 91.12 80 PRO A O 1
ATOM 619 N N . LEU A 1 81 ? -9.511 7.184 10.585 1.00 91.94 81 LEU A N 1
ATOM 620 C CA . LEU A 1 81 ? -9.379 7.089 12.031 1.00 91.94 81 LEU A CA 1
ATOM 621 C C . LEU A 1 81 ? -9.488 8.479 12.649 1.00 91.94 81 LEU A C 1
ATOM 623 O O . LEU A 1 81 ? -8.673 9.357 12.379 1.00 91.94 81 LEU A O 1
ATOM 627 N N . LEU A 1 82 ? -10.507 8.664 13.483 1.00 91.75 82 LEU A N 1
ATOM 628 C CA . LEU A 1 82 ? -10.736 9.893 14.236 1.00 91.75 82 LEU A CA 1
ATOM 629 C C . LEU A 1 82 ? -10.210 9.685 15.657 1.00 91.75 82 LEU A C 1
ATOM 631 O O . LEU A 1 82 ? -10.827 8.923 16.412 1.00 91.75 82 LEU A O 1
ATOM 635 N N . PRO A 1 83 ? -9.083 10.312 16.022 1.00 91.25 83 PRO A N 1
ATOM 636 C CA . PRO A 1 83 ? -8.530 10.167 17.357 1.00 91.25 83 PRO A CA 1
ATOM 637 C C . PRO A 1 83 ? -9.363 10.913 18.399 1.00 91.25 83 PRO A C 1
ATOM 639 O O . PRO A 1 83 ? -10.154 11.795 18.072 1.00 91.25 83 PRO A O 1
ATOM 642 N N . GLN A 1 84 ? -9.156 10.596 19.675 1.00 89.31 84 GLN A N 1
ATOM 643 C CA . GLN A 1 84 ? -9.884 11.243 20.769 1.00 89.31 84 GLN A CA 1
ATOM 644 C C . GLN A 1 84 ? -9.456 12.707 20.962 1.00 89.31 84 GLN A C 1
ATOM 646 O O . GLN A 1 84 ? -10.264 13.551 21.344 1.00 89.31 84 GLN A O 1
ATOM 651 N N . SER A 1 85 ? -8.182 13.011 20.702 1.00 87.94 85 SER A N 1
ATOM 652 C CA . SER A 1 85 ? -7.606 14.355 20.801 1.00 87.94 85 SER A CA 1
ATOM 653 C C . SER A 1 85 ? -7.354 14.934 19.412 1.00 87.94 85 SER A C 1
ATOM 655 O O . SER A 1 85 ? -6.913 14.211 18.524 1.00 87.94 85 SER A O 1
ATOM 657 N N . LYS A 1 86 ? -7.600 16.238 19.225 1.00 87.94 86 LYS A N 1
ATOM 658 C CA . LYS A 1 86 ? -7.389 16.958 17.951 1.00 87.94 86 LYS A CA 1
ATOM 659 C C . LYS A 1 86 ? -8.095 16.315 16.747 1.00 87.94 86 LYS A C 1
ATOM 661 O O . LYS A 1 86 ? -7.560 16.336 15.641 1.00 87.94 86 LYS A O 1
ATOM 666 N N . ALA A 1 87 ? -9.275 15.732 16.955 1.00 89.62 87 ALA A N 1
ATOM 667 C CA . ALA A 1 87 ? -10.083 15.176 15.874 1.00 89.62 87 ALA A CA 1
ATOM 668 C C . ALA A 1 87 ? -10.468 16.263 14.862 1.00 89.62 87 ALA A C 1
ATOM 670 O O . ALA A 1 87 ? -10.828 17.374 15.250 1.00 89.62 87 ALA A O 1
ATOM 671 N N . MET A 1 88 ? -10.429 15.929 13.575 1.00 89.81 88 MET A N 1
ATOM 672 C CA . MET A 1 88 ? -10.954 16.805 12.530 1.00 89.81 88 MET A CA 1
ATOM 673 C C . MET A 1 88 ? -12.483 16.986 12.677 1.00 89.81 88 MET A C 1
ATOM 675 O O . MET A 1 88 ? -13.189 15.985 12.864 1.00 89.81 88 MET A O 1
ATOM 679 N N . PRO A 1 89 ? -13.018 18.218 12.564 1.00 89.00 89 PRO A N 1
ATOM 680 C CA . PRO A 1 89 ? -14.458 18.463 12.489 1.00 89.00 89 PRO A CA 1
ATOM 681 C C . PRO A 1 89 ? -15.094 17.738 11.304 1.00 89.00 89 PRO A C 1
ATOM 683 O O . PRO A 1 89 ? -14.484 17.593 10.248 1.00 89.00 89 PRO A O 1
ATOM 686 N N . ARG A 1 90 ? -16.350 17.297 11.439 1.00 84.94 90 ARG A N 1
ATOM 687 C CA . ARG A 1 90 ? -17.024 16.562 10.354 1.00 84.94 90 ARG A CA 1
ATOM 688 C C . ARG A 1 90 ? -17.213 17.414 9.105 1.00 84.94 90 ARG A C 1
ATOM 690 O O . ARG A 1 90 ? -17.214 16.860 8.006 1.00 84.94 90 ARG A O 1
ATOM 697 N N . GLU A 1 91 ? -17.385 18.723 9.262 1.00 86.00 91 GLU A N 1
ATOM 698 C CA . GLU A 1 91 ? -17.490 19.651 8.135 1.00 86.00 91 GLU A CA 1
ATOM 699 C C . GLU A 1 91 ? -16.236 19.595 7.254 1.00 86.00 91 GLU A C 1
ATOM 701 O O . GLU A 1 91 ? -16.366 19.451 6.038 1.00 86.00 91 GLU A O 1
ATOM 706 N N . ASP A 1 92 ? -15.059 19.562 7.885 1.00 85.94 92 ASP A N 1
ATOM 707 C CA . ASP A 1 92 ? -13.745 19.595 7.235 1.00 85.94 92 ASP A CA 1
ATOM 708 C C . ASP A 1 92 ? -13.327 18.262 6.599 1.00 85.94 92 ASP A C 1
ATOM 710 O O . ASP A 1 92 ? -12.377 18.227 5.818 1.00 85.94 92 ASP A O 1
ATOM 714 N N . ILE A 1 93 ? -14.022 17.156 6.899 1.00 85.44 93 ILE A N 1
ATOM 715 C CA . ILE A 1 93 ? -13.688 15.856 6.304 1.00 85.44 93 ILE A CA 1
ATOM 716 C C . ILE A 1 93 ? -14.030 15.876 4.800 1.00 85.44 93 ILE A C 1
ATOM 718 O O . ILE A 1 93 ? -15.189 16.133 4.440 1.00 85.44 93 ILE A O 1
ATOM 722 N N . PRO A 1 94 ? -13.077 15.530 3.915 1.00 83.00 94 PRO A N 1
ATOM 723 C CA . PRO A 1 94 ? -13.302 15.455 2.474 1.00 83.00 94 PRO A CA 1
ATOM 724 C C . PRO A 1 94 ? -14.446 14.506 2.109 1.00 83.00 94 PRO A C 1
ATOM 726 O O . PRO A 1 94 ? -14.615 13.447 2.719 1.00 83.00 94 PRO A O 1
ATOM 729 N N . MET A 1 95 ? -15.220 14.844 1.075 1.00 82.31 95 MET A N 1
ATOM 730 C CA . MET A 1 95 ? -16.409 14.072 0.685 1.00 82.31 95 MET A CA 1
ATOM 731 C C . MET A 1 95 ? -16.090 12.610 0.341 1.00 82.31 95 MET A C 1
ATOM 733 O O . MET A 1 95 ? -16.834 11.721 0.740 1.00 82.31 95 MET A O 1
ATOM 737 N N . VAL A 1 96 ? -14.953 12.350 -0.313 1.00 81.06 96 VAL A N 1
ATOM 738 C CA . VAL A 1 96 ? -14.488 10.987 -0.634 1.00 81.06 96 VAL A CA 1
ATOM 739 C C . VAL A 1 96 ? -14.172 10.184 0.631 1.00 81.06 96 VAL A C 1
ATOM 741 O O . VAL A 1 96 ? -14.408 8.987 0.678 1.00 81.06 96 VAL A O 1
ATOM 744 N N . ILE A 1 97 ? -13.683 10.831 1.690 1.00 83.62 97 ILE A N 1
ATOM 745 C CA . ILE A 1 97 ? -13.395 10.165 2.968 1.00 83.62 97 ILE A CA 1
ATOM 746 C C . ILE A 1 97 ? -14.689 9.935 3.760 1.00 83.62 97 ILE A C 1
ATOM 748 O O . ILE A 1 97 ? -14.810 8.928 4.454 1.00 83.62 97 IL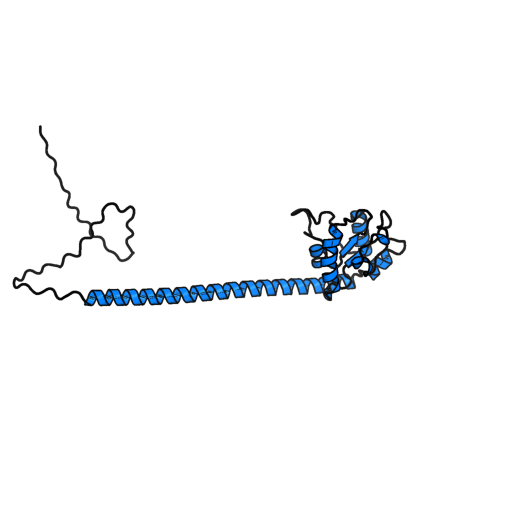E A O 1
ATOM 752 N N . LYS A 1 98 ? -15.686 10.824 3.626 1.00 84.88 98 LYS A N 1
ATOM 753 C CA . LYS A 1 98 ? -17.011 10.683 4.260 1.00 84.88 98 LYS A CA 1
ATOM 754 C C . LYS A 1 98 ? -17.784 9.444 3.789 1.00 84.88 98 LYS A C 1
ATOM 756 O O . LYS A 1 98 ? -18.672 9.002 4.514 1.00 84.88 98 LYS A O 1
ATOM 761 N N . THR A 1 99 ? -17.478 8.892 2.612 1.00 83.88 99 THR A N 1
ATOM 762 C CA . THR A 1 99 ? -18.113 7.652 2.125 1.00 83.88 99 THR A CA 1
ATOM 763 C C . THR A 1 99 ? -17.561 6.396 2.805 1.00 83.88 99 THR A C 1
ATOM 765 O O . THR A 1 99 ? -18.212 5.352 2.782 1.00 83.88 99 THR A O 1
ATOM 768 N N . LEU A 1 100 ? -16.387 6.488 3.437 1.00 86.94 100 LEU A N 1
ATOM 769 C CA . LEU A 1 100 ? -15.750 5.389 4.155 1.00 86.94 100 LEU A CA 1
ATOM 770 C C . LEU A 1 100 ? -16.257 5.311 5.597 1.00 86.94 100 LEU A C 1
ATOM 772 O O . LEU A 1 100 ? -16.628 6.315 6.200 1.00 86.94 100 LEU A O 1
ATOM 776 N N . VAL A 1 101 ? -16.229 4.113 6.185 1.00 87.69 101 VAL A N 1
ATOM 777 C CA . VAL A 1 101 ? -16.647 3.900 7.580 1.00 87.69 101 VAL A CA 1
ATOM 778 C C . VAL A 1 101 ? -15.524 4.333 8.529 1.00 87.69 101 VAL A C 1
ATOM 780 O O . VAL A 1 101 ? -14.500 3.647 8.592 1.00 87.69 101 VAL A O 1
ATOM 783 N N . PRO A 1 102 ? -15.685 5.426 9.302 1.00 90.38 102 PRO A N 1
ATOM 784 C CA . PRO A 1 102 ? -14.624 5.908 10.165 1.00 90.38 102 PRO A CA 1
ATOM 785 C C . PRO A 1 102 ? -14.556 5.109 11.466 1.00 90.38 102 PRO A C 1
ATOM 787 O O . PRO A 1 102 ? -15.563 4.768 12.100 1.00 90.38 102 PRO A O 1
ATOM 790 N N . LEU A 1 103 ? -13.338 4.894 11.931 1.00 92.62 103 LEU A N 1
ATOM 791 C CA . LEU A 1 103 ? -13.028 4.315 13.215 1.00 92.62 103 LEU A CA 1
ATOM 792 C C . LEU A 1 103 ? -12.752 5.436 14.219 1.00 92.62 103 LEU A C 1
ATOM 794 O O . LEU A 1 103 ? -11.731 6.112 14.185 1.00 92.62 103 LEU A O 1
ATOM 798 N N . VAL A 1 104 ? -13.717 5.653 15.107 1.00 92.25 104 VAL A N 1
ATOM 799 C CA . VAL A 1 104 ? -13.640 6.690 16.143 1.00 92.25 104 VAL A CA 1
ATOM 800 C C . VAL A 1 104 ? -13.025 6.116 17.410 1.00 92.25 104 VAL A C 1
ATOM 802 O O . VAL A 1 104 ? -13.532 5.119 17.942 1.00 92.25 104 VAL A O 1
ATOM 805 N N . GLU A 1 105 ? -11.989 6.779 17.912 1.00 92.06 105 GLU A N 1
ATOM 806 C CA . GLU A 1 105 ? -11.346 6.481 19.184 1.00 92.06 105 GLU A CA 1
ATOM 807 C C . GLU A 1 105 ? -12.266 6.844 20.354 1.00 92.06 105 GLU A C 1
ATOM 809 O O . GLU A 1 105 ? -12.460 8.000 20.721 1.00 92.06 105 GLU A O 1
ATOM 814 N N . ASN A 1 106 ? -12.904 5.819 20.912 1.00 90.50 106 ASN A N 1
ATOM 815 C CA . ASN A 1 106 ? -13.786 5.913 22.066 1.00 90.50 106 ASN A CA 1
ATOM 816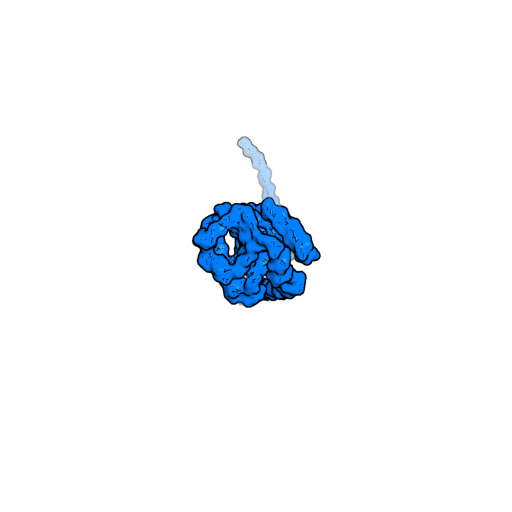 C C . ASN A 1 106 ? -13.664 4.640 22.922 1.00 90.50 106 ASN A C 1
ATOM 818 O O . ASN A 1 106 ? -12.844 3.772 22.635 1.00 90.50 106 ASN A O 1
ATOM 822 N N . ARG A 1 107 ? -14.497 4.475 23.956 1.00 90.12 107 ARG A N 1
ATOM 823 C CA . ARG A 1 107 ? -14.436 3.302 24.858 1.00 90.12 107 ARG A CA 1
ATOM 824 C C . ARG A 1 107 ? -14.531 1.942 24.144 1.00 90.12 107 ARG A C 1
ATOM 826 O O . ARG A 1 107 ? -14.045 0.953 24.667 1.00 90.12 107 ARG A O 1
ATOM 833 N N . ASN A 1 108 ? -15.120 1.895 22.948 1.00 91.50 108 ASN A N 1
ATOM 834 C CA . ASN A 1 108 ? -15.269 0.679 22.144 1.00 91.50 108 ASN A CA 1
ATOM 835 C C . ASN A 1 108 ? -14.209 0.555 21.032 1.00 91.50 108 ASN A C 1
ATOM 837 O O . ASN A 1 108 ? -14.383 -0.255 20.120 1.00 91.50 108 ASN A O 1
ATOM 841 N N . PHE A 1 109 ? -13.154 1.376 21.060 1.00 90.50 109 PHE A N 1
ATOM 842 C CA . PHE A 1 109 ? -12.131 1.448 20.015 1.00 90.50 109 PHE A CA 1
ATOM 843 C C . PHE A 1 109 ? -11.497 0.088 19.727 1.00 90.50 109 PHE A C 1
ATOM 845 O O . PHE A 1 109 ? -11.467 -0.340 18.579 1.00 90.50 109 PHE A O 1
ATOM 852 N N . GLU A 1 110 ? -11.088 -0.632 20.768 1.00 91.06 110 GLU A N 1
ATOM 853 C CA . GLU A 1 110 ? -10.467 -1.951 20.639 1.00 91.06 110 GLU A CA 1
ATOM 854 C C . GLU A 1 110 ? -11.375 -2.957 19.924 1.00 91.06 110 GLU A C 1
ATOM 856 O O . GLU A 1 110 ? -10.975 -3.573 18.934 1.00 91.06 110 GLU A O 1
ATOM 861 N N . ARG A 1 111 ? -12.644 -3.044 20.340 1.00 91.50 111 ARG A N 1
ATOM 862 C CA . ARG A 1 111 ? -13.629 -3.916 19.688 1.00 91.50 111 ARG A CA 1
ATOM 863 C C . ARG A 1 111 ? -13.826 -3.546 18.217 1.00 91.50 111 ARG A C 1
ATOM 865 O O . ARG A 1 111 ? -13.935 -4.430 17.371 1.00 91.50 111 ARG A O 1
ATOM 872 N N . LYS A 1 112 ? -13.864 -2.248 17.895 1.00 91.81 112 LYS A N 1
ATOM 873 C CA . LYS A 1 112 ? -13.986 -1.767 16.509 1.00 91.81 112 LYS A CA 1
ATOM 874 C C . LYS A 1 112 ? -12.756 -2.125 15.675 1.00 91.81 112 LYS A C 1
ATOM 876 O O . LYS A 1 112 ? -12.919 -2.553 14.537 1.00 91.81 112 LYS A O 1
ATOM 881 N N . ILE A 1 113 ? -11.553 -2.002 16.238 1.00 91.06 113 ILE A N 1
ATOM 882 C CA . ILE A 1 113 ? -10.301 -2.401 15.582 1.00 91.06 113 ILE A CA 1
ATOM 883 C C . ILE A 1 113 ? -10.316 -3.897 15.276 1.00 91.06 113 ILE A C 1
ATOM 885 O O . ILE A 1 113 ? -10.077 -4.283 14.136 1.00 91.06 113 ILE A O 1
ATOM 889 N N . GLN A 1 114 ? -10.682 -4.736 16.244 1.00 90.19 114 GLN A N 1
ATOM 890 C CA . GLN A 1 114 ? -10.762 -6.184 16.042 1.00 90.19 114 GLN A CA 1
ATOM 891 C C . GLN A 1 114 ? -11.810 -6.575 14.990 1.00 90.19 114 GLN A C 1
ATOM 893 O O . GLN A 1 114 ? -11.597 -7.509 14.218 1.00 90.19 114 GLN A O 1
ATOM 898 N N . GLN A 1 115 ? -12.933 -5.857 14.921 1.00 89.69 115 GLN A N 1
ATOM 899 C CA . GLN A 1 115 ? -13.957 -6.079 13.897 1.00 89.69 115 GLN A CA 1
ATOM 900 C C . GLN A 1 115 ? -13.492 -5.641 12.503 1.00 89.69 115 GLN A C 1
ATOM 902 O O . GLN A 1 115 ? -13.721 -6.358 11.522 1.00 89.69 115 GLN A O 1
ATOM 907 N N . ALA A 1 116 ? -12.841 -4.482 12.398 1.00 87.88 116 ALA A N 1
ATOM 908 C CA . ALA A 1 116 ? -12.370 -3.935 11.131 1.00 87.88 116 ALA A CA 1
ATOM 909 C C . ALA A 1 116 ? -11.173 -4.729 10.581 1.00 87.88 116 ALA A C 1
ATOM 911 O O . ALA A 1 116 ? -11.203 -5.169 9.433 1.00 87.88 116 ALA A O 1
ATOM 912 N N . MET A 1 117 ? -10.182 -5.000 11.434 1.00 88.38 117 MET A N 1
ATOM 913 C CA . MET A 1 117 ? -8.874 -5.568 11.098 1.00 88.38 117 MET A CA 1
ATOM 914 C C . MET A 1 117 ? -8.588 -6.836 11.911 1.00 88.38 117 MET A C 1
ATOM 916 O O . MET A 1 117 ? -7.567 -6.962 12.584 1.00 88.38 117 MET A O 1
ATOM 920 N N . SER A 1 118 ? -9.500 -7.808 11.867 1.00 88.25 118 SER A N 1
ATOM 921 C CA . SER A 1 118 ? -9.256 -9.098 12.517 1.00 88.25 118 SER A CA 1
ATOM 922 C C . SER A 1 118 ? -8.035 -9.798 11.906 1.00 88.25 118 SER A C 1
ATOM 924 O O . SER A 1 118 ? -7.758 -9.659 10.712 1.00 88.25 118 SER A O 1
ATOM 926 N N . ARG A 1 119 ? -7.336 -10.632 12.687 1.00 85.88 119 ARG A N 1
ATOM 927 C CA . ARG A 1 119 ? -6.182 -11.415 12.197 1.00 85.88 119 ARG A CA 1
ATOM 928 C C . ARG A 1 119 ? -6.493 -12.211 10.928 1.00 85.88 119 ARG A C 1
ATOM 930 O O . ARG A 1 119 ? -5.654 -12.319 10.039 1.00 85.88 119 ARG A O 1
ATOM 937 N N . VAL A 1 120 ? -7.712 -12.746 10.828 1.00 87.81 120 VAL A N 1
ATOM 938 C CA . VAL A 1 120 ? -8.182 -13.485 9.647 1.00 87.81 120 VAL A CA 1
ATOM 939 C C . VAL A 1 120 ? -8.241 -12.570 8.423 1.00 87.81 120 VAL A C 1
ATOM 941 O O . VAL A 1 120 ? -7.738 -12.943 7.363 1.00 87.81 120 VAL A O 1
ATOM 944 N N . LYS A 1 121 ? -8.793 -11.358 8.572 1.00 88.75 121 LYS A N 1
ATOM 945 C CA . LYS A 1 121 ? -8.846 -10.359 7.496 1.00 88.75 121 LYS A CA 1
ATOM 946 C C . LYS A 1 121 ? -7.448 -9.895 7.096 1.00 88.75 121 LYS A C 1
ATOM 948 O O . LYS A 1 121 ? -7.144 -9.903 5.910 1.00 88.75 121 LYS A O 1
ATOM 953 N N . ILE A 1 122 ? -6.580 -9.587 8.063 1.00 86.81 122 ILE A N 1
ATOM 954 C CA . ILE A 1 122 ? -5.183 -9.192 7.810 1.00 86.81 122 ILE A CA 1
ATOM 955 C C . ILE A 1 122 ? -4.443 -10.285 7.035 1.00 86.81 122 ILE A C 1
ATOM 957 O O . ILE A 1 122 ? -3.795 -10.001 6.030 1.00 86.81 122 ILE A O 1
ATOM 961 N N . LYS A 1 123 ? -4.570 -11.550 7.451 1.00 87.88 123 LYS A N 1
ATOM 962 C CA . LYS A 1 123 ? -3.912 -12.674 6.774 1.00 87.88 123 LYS A CA 1
ATOM 963 C C . LYS A 1 123 ? -4.441 -12.878 5.355 1.00 87.88 123 LYS A C 1
ATOM 965 O O . LYS A 1 123 ? -3.645 -13.084 4.440 1.00 87.88 123 LYS A O 1
ATOM 970 N N . ARG A 1 124 ? -5.762 -12.801 5.156 1.00 89.12 124 ARG A N 1
ATOM 971 C CA . ARG A 1 124 ? -6.377 -12.880 3.822 1.00 89.12 124 ARG A CA 1
ATOM 972 C C . ARG A 1 124 ? -5.838 -11.777 2.913 1.00 89.12 124 ARG A C 1
ATOM 974 O O . ARG A 1 124 ? -5.335 -12.072 1.834 1.00 89.12 124 ARG A O 1
ATOM 981 N N . GLN A 1 125 ? -5.852 -10.546 3.405 1.00 86.56 125 GLN A N 1
ATOM 982 C CA . GLN A 1 125 ? -5.403 -9.371 2.675 1.00 86.56 125 GLN A CA 1
ATOM 983 C C . GLN A 1 125 ? -3.916 -9.437 2.311 1.00 86.56 125 GLN A C 1
ATOM 985 O O . GLN A 1 125 ? -3.528 -9.139 1.185 1.00 86.56 125 GLN A O 1
ATOM 990 N N . LYS A 1 126 ? -3.074 -9.907 3.239 1.00 84.19 126 LYS A N 1
ATOM 991 C CA . LYS A 1 126 ? -1.648 -10.146 2.987 1.00 84.19 126 LYS A CA 1
ATOM 992 C C . LYS A 1 126 ? -1.436 -11.192 1.891 1.00 84.19 126 LYS A C 1
ATOM 994 O O . LYS A 1 126 ? -0.575 -11.010 1.037 1.00 84.19 126 LYS A O 1
ATOM 999 N N . ASN A 1 127 ? -2.222 -12.268 1.886 1.00 87.75 127 ASN A N 1
ATOM 1000 C CA . ASN A 1 127 ? -2.132 -13.301 0.854 1.00 87.75 127 ASN A CA 1
ATOM 1001 C C . ASN A 1 127 ? -2.557 -12.778 -0.525 1.00 87.75 127 ASN A C 1
ATOM 1003 O O . ASN A 1 127 ? -1.908 -13.095 -1.519 1.00 87.75 127 ASN A O 1
ATOM 1007 N N . GLU A 1 128 ? -3.630 -11.990 -0.595 1.00 85.94 128 GLU A N 1
ATOM 1008 C CA . GLU A 1 128 ? -4.083 -11.354 -1.838 1.00 85.94 128 GLU A CA 1
ATOM 1009 C C . GLU A 1 128 ? -3.033 -10.375 -2.374 1.00 85.94 128 GLU A C 1
ATOM 1011 O O . GLU A 1 128 ? -2.631 -10.484 -3.533 1.00 85.94 128 GLU A O 1
ATOM 1016 N N . TRP A 1 129 ? -2.486 -9.522 -1.507 1.00 82.00 129 TRP A N 1
ATOM 1017 C CA . TRP A 1 129 ? -1.401 -8.606 -1.856 1.00 82.00 129 TRP A CA 1
ATOM 1018 C C . TRP A 1 129 ? -0.153 -9.332 -2.375 1.00 82.00 129 TRP A C 1
ATOM 1020 O O . TRP A 1 129 ? 0.416 -8.951 -3.398 1.00 82.00 129 TRP A O 1
A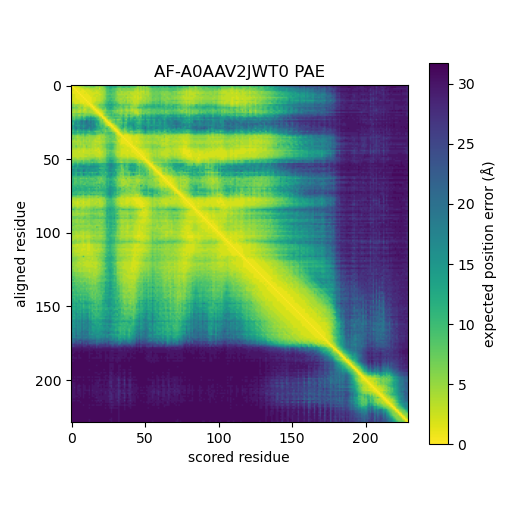TOM 1030 N N . MET A 1 130 ? 0.258 -10.426 -1.724 1.00 83.81 130 MET A N 1
ATOM 1031 C CA . MET A 1 130 ? 1.396 -11.233 -2.179 1.00 83.81 130 MET A CA 1
ATOM 1032 C C . MET A 1 130 ? 1.154 -11.838 -3.569 1.00 83.81 130 MET A C 1
ATOM 1034 O O . MET A 1 130 ? 2.062 -11.848 -4.401 1.00 83.81 130 MET A O 1
ATOM 1038 N N . LYS A 1 131 ? -0.067 -12.310 -3.853 1.00 86.81 131 LYS A N 1
ATOM 1039 C CA . LYS A 1 131 ? -0.433 -12.824 -5.184 1.00 86.81 131 LYS A CA 1
ATOM 1040 C C . LYS A 1 131 ? -0.361 -11.731 -6.246 1.00 86.81 131 LYS A C 1
ATOM 1042 O O . LYS A 1 131 ? 0.216 -11.957 -7.309 1.00 86.81 131 LYS A O 1
ATOM 1047 N N . GLU A 1 132 ? -0.909 -10.555 -5.957 1.00 83.75 132 GLU A N 1
ATOM 1048 C CA . GLU A 1 132 ? -0.879 -9.411 -6.868 1.00 83.75 132 GLU A CA 1
ATOM 1049 C C . GLU A 1 132 ? 0.560 -8.965 -7.159 1.00 83.75 132 GLU A C 1
ATOM 1051 O O . GLU A 1 132 ? 0.942 -8.810 -8.321 1.00 83.75 132 GLU A O 1
ATOM 1056 N N . LYS A 1 133 ? 1.391 -8.849 -6.117 1.00 82.56 133 LYS A N 1
ATOM 1057 C CA . LYS A 1 133 ? 2.807 -8.483 -6.239 1.00 82.56 133 LYS A CA 1
ATOM 1058 C C . LYS A 1 133 ? 3.578 -9.478 -7.105 1.00 82.56 133 LYS A C 1
ATOM 1060 O O . LYS A 1 133 ? 4.316 -9.068 -8.003 1.00 82.56 133 LYS A O 1
ATOM 1065 N N . ASN A 1 134 ? 3.357 -10.775 -6.891 1.00 87.75 134 ASN A N 1
ATOM 1066 C CA . ASN A 1 134 ? 3.966 -11.827 -7.703 1.00 87.75 134 ASN A CA 1
ATOM 1067 C C . ASN A 1 134 ? 3.511 -11.740 -9.164 1.00 87.75 134 ASN A C 1
ATOM 1069 O O . ASN A 1 134 ? 4.342 -11.785 -10.068 1.00 87.75 134 ASN A O 1
ATOM 1073 N N . MET A 1 135 ? 2.214 -11.544 -9.414 1.00 88.12 135 MET A N 1
ATOM 1074 C CA . MET A 1 135 ? 1.690 -11.412 -10.774 1.00 88.12 135 MET A CA 1
ATOM 1075 C C . MET A 1 135 ? 2.232 -10.166 -11.488 1.00 88.12 135 MET A C 1
ATOM 1077 O O . MET A 1 135 ? 2.594 -10.245 -12.662 1.00 88.12 135 MET A O 1
ATOM 1081 N N . LYS A 1 136 ? 2.347 -9.029 -10.794 1.00 86.31 136 LYS A N 1
ATOM 1082 C CA . LYS A 1 136 ? 2.935 -7.797 -11.343 1.00 86.31 136 LYS A CA 1
ATOM 1083 C C . LYS A 1 136 ? 4.415 -7.985 -11.684 1.00 86.31 136 LYS A C 1
ATOM 1085 O O . LYS A 1 136 ? 4.849 -7.560 -12.752 1.00 86.31 136 LYS A O 1
ATOM 1090 N N . SER A 1 137 ? 5.170 -8.668 -10.820 1.00 87.25 137 SER A N 1
ATOM 1091 C CA . SER A 1 137 ? 6.575 -9.010 -11.075 1.00 87.25 137 SER A CA 1
ATOM 1092 C C . SER A 1 137 ? 6.730 -9.933 -12.287 1.00 87.25 137 SER A C 1
ATOM 1094 O O . SER A 1 137 ? 7.551 -9.655 -13.160 1.00 87.25 137 SER A O 1
ATOM 1096 N N . LEU A 1 138 ? 5.897 -10.973 -12.395 1.00 92.69 138 LEU A N 1
ATOM 1097 C CA . LEU A 1 138 ? 5.897 -11.886 -13.540 1.00 92.69 138 LEU A CA 1
ATOM 1098 C C . LEU A 1 138 ? 5.569 -11.163 -14.849 1.00 92.69 138 LEU A C 1
ATOM 1100 O O . LEU A 1 138 ? 6.277 -11.351 -15.833 1.00 92.69 138 LEU A O 1
ATOM 1104 N N . LYS A 1 139 ? 4.550 -10.294 -14.854 1.00 92.44 139 LYS A N 1
ATOM 1105 C CA . LYS A 1 139 ? 4.197 -9.479 -16.028 1.00 92.44 139 LYS A CA 1
ATOM 1106 C C . LYS A 1 139 ? 5.337 -8.553 -16.445 1.00 92.44 139 LYS A C 1
ATOM 1108 O O . LYS A 1 139 ? 5.654 -8.489 -17.627 1.00 92.44 139 LYS A O 1
ATOM 1113 N N . LYS A 1 140 ? 5.977 -7.875 -15.487 1.00 92.94 140 LYS A N 1
ATOM 1114 C CA . LYS A 1 140 ? 7.123 -6.998 -15.767 1.00 92.94 140 LYS A CA 1
ATOM 1115 C C . LYS A 1 140 ? 8.272 -7.783 -16.403 1.00 92.94 140 LYS A C 1
ATOM 1117 O O . LYS A 1 140 ? 8.760 -7.397 -17.457 1.00 92.94 140 LYS A O 1
ATOM 1122 N N . LYS A 1 141 ? 8.629 -8.926 -15.812 1.00 93.44 141 LYS A N 1
ATOM 1123 C CA . LYS A 1 141 ? 9.673 -9.809 -16.345 1.00 93.44 141 LYS A CA 1
ATOM 1124 C C . LYS A 1 141 ? 9.321 -10.336 -17.739 1.00 93.44 141 LYS A C 1
ATOM 1126 O O . LYS A 1 141 ? 10.187 -10.427 -18.600 1.00 93.44 141 LYS A O 1
ATOM 1131 N N . GLN A 1 142 ? 8.055 -10.674 -17.976 1.00 94.69 142 GLN A N 1
ATOM 1132 C CA . GLN A 1 142 ? 7.585 -11.106 -19.290 1.00 94.69 142 GLN A CA 1
ATOM 1133 C C . GLN A 1 142 ? 7.728 -9.996 -20.338 1.00 94.69 142 GLN A C 1
ATOM 1135 O O . GLN A 1 142 ? 8.115 -10.281 -21.468 1.00 94.69 142 GLN A O 1
ATOM 1140 N N . GLU A 1 143 ? 7.436 -8.748 -19.978 1.00 95.00 143 GLU A N 1
ATOM 1141 C CA . GLU A 1 143 ? 7.567 -7.608 -20.886 1.00 95.00 143 GLU A CA 1
ATOM 1142 C C . GLU A 1 143 ? 9.035 -7.291 -21.199 1.00 95.00 143 GLU A C 1
ATOM 1144 O O . GLU A 1 143 ? 9.398 -7.139 -22.362 1.00 95.00 143 GLU A O 1
ATOM 1149 N N . GLU A 1 144 ? 9.905 -7.309 -20.187 1.00 95.81 144 GLU A N 1
ATOM 1150 C CA . GLU A 1 144 ? 11.357 -7.165 -20.362 1.00 95.81 144 GLU A CA 1
ATOM 1151 C C . GLU A 1 144 ? 11.922 -8.242 -21.304 1.00 95.81 144 GLU A C 1
ATOM 1153 O O . GLU A 1 144 ? 12.690 -7.936 -22.217 1.00 95.81 144 GLU A O 1
ATOM 1158 N N . LEU A 1 145 ? 11.485 -9.496 -21.143 1.00 96.44 145 LEU A N 1
ATOM 1159 C CA . LEU A 1 145 ? 11.876 -10.594 -22.029 1.00 96.44 145 LEU A CA 1
ATOM 1160 C C . LEU A 1 145 ? 11.377 -10.396 -23.464 1.00 96.44 145 LEU A C 1
ATOM 1162 O O . LEU A 1 145 ? 12.107 -10.698 -24.405 1.00 96.44 145 LEU A O 1
ATOM 1166 N N . LYS A 1 146 ? 10.156 -9.884 -23.663 1.00 96.12 146 LYS A N 1
ATOM 1167 C CA . LYS A 1 146 ? 9.645 -9.583 -25.010 1.00 96.12 146 LYS A CA 1
ATOM 1168 C C . LYS A 1 146 ? 10.476 -8.506 -25.696 1.00 96.12 146 LYS A C 1
ATOM 1170 O O . LYS A 1 146 ? 10.830 -8.685 -26.857 1.00 96.12 146 LYS A O 1
ATOM 1175 N N . ILE A 1 147 ? 10.794 -7.428 -24.982 1.00 96.44 147 ILE A N 1
ATOM 1176 C CA . ILE A 1 147 ? 11.617 -6.331 -25.502 1.00 96.44 147 ILE A CA 1
ATOM 1177 C C . ILE A 1 147 ? 13.008 -6.857 -25.876 1.00 96.44 147 ILE A C 1
ATOM 1179 O O . ILE A 1 147 ? 13.469 -6.629 -26.992 1.00 96.44 147 ILE A O 1
ATOM 1183 N N . SER A 1 148 ? 13.635 -7.634 -24.988 1.00 95.94 148 SER A N 1
ATOM 1184 C CA . SER A 1 148 ? 14.947 -8.239 -25.241 1.00 95.94 148 SER A CA 1
ATOM 1185 C C . SER A 1 148 ? 14.929 -9.183 -26.449 1.00 95.94 148 SER A C 1
ATOM 1187 O O . SER A 1 148 ? 15.783 -9.069 -27.324 1.00 95.94 148 SER A O 1
ATOM 1189 N N . ASN A 1 149 ? 13.917 -10.048 -26.565 1.00 96.50 149 ASN A N 1
ATOM 1190 C CA . ASN A 1 149 ? 13.769 -10.942 -27.716 1.00 96.50 149 ASN A CA 1
ATOM 1191 C C . ASN A 1 149 ? 13.553 -10.176 -29.029 1.00 96.50 149 ASN A C 1
ATOM 1193 O O . ASN A 1 149 ? 14.110 -10.549 -30.060 1.00 96.50 149 ASN A O 1
ATOM 1197 N N . GLN A 1 150 ? 12.755 -9.104 -29.015 1.00 96.12 150 GLN A N 1
ATOM 1198 C CA . GLN A 1 150 ? 12.559 -8.257 -30.196 1.00 96.12 150 GLN A CA 1
ATOM 1199 C C . GLN A 1 150 ? 13.855 -7.568 -30.618 1.00 96.12 150 GLN A C 1
ATOM 1201 O O . GLN A 1 150 ? 14.131 -7.464 -31.812 1.00 96.12 150 GLN A O 1
ATOM 1206 N N . GLN A 1 151 ? 14.651 -7.113 -29.653 1.00 96.31 151 GLN A N 1
ATOM 1207 C CA . GLN A 1 151 ? 15.946 -6.506 -29.924 1.00 96.31 151 GLN A CA 1
ATOM 1208 C C . GLN A 1 151 ? 16.924 -7.522 -30.526 1.00 96.31 151 GLN A C 1
ATOM 1210 O O . GLN A 1 151 ? 17.475 -7.268 -31.594 1.00 96.31 151 GLN A O 1
ATOM 1215 N N . GLN A 1 152 ? 17.050 -8.707 -29.923 1.00 95.81 152 GLN A N 1
ATOM 1216 C CA . GLN A 1 152 ? 17.888 -9.781 -30.464 1.00 95.81 152 GLN A CA 1
ATOM 1217 C C . GLN A 1 152 ? 17.463 -10.198 -31.874 1.00 95.81 152 GLN A C 1
ATOM 1219 O O . GLN A 1 152 ? 18.307 -10.527 -32.705 1.00 95.81 152 GLN A O 1
ATOM 1224 N N . LEU A 1 153 ? 16.160 -10.197 -32.172 1.00 96.81 153 LEU A N 1
ATOM 1225 C CA . LEU A 1 153 ? 15.677 -10.514 -33.513 1.00 96.81 153 LEU A CA 1
ATOM 1226 C C . LEU A 1 153 ? 16.162 -9.488 -34.547 1.00 96.81 153 LEU A C 1
ATOM 1228 O O . LEU A 1 153 ? 16.564 -9.889 -35.638 1.00 96.81 153 LEU A O 1
ATOM 1232 N N . LYS A 1 154 ? 16.162 -8.194 -34.201 1.00 96.12 154 LYS A N 1
ATOM 1233 C CA . LYS A 1 154 ? 16.679 -7.127 -35.072 1.00 96.12 154 LYS A CA 1
ATOM 1234 C C . LYS A 1 154 ? 18.181 -7.265 -35.293 1.00 96.12 154 LYS A C 1
ATOM 1236 O O . LYS A 1 154 ? 18.615 -7.296 -36.438 1.00 96.12 154 LYS A O 1
ATOM 1241 N N . GLU A 1 155 ? 18.948 -7.457 -34.223 1.00 95.56 155 GLU A N 1
ATOM 1242 C CA . GLU A 1 155 ? 20.400 -7.667 -34.305 1.00 95.56 155 GLU A CA 1
ATOM 1243 C C . GLU A 1 155 ? 20.736 -8.878 -35.194 1.00 95.56 155 GLU A C 1
ATOM 1245 O O . GLU A 1 155 ? 21.588 -8.801 -36.076 1.00 95.56 155 GLU A O 1
ATOM 1250 N N . ASN A 1 156 ? 20.003 -9.988 -35.052 1.00 96.25 156 ASN A N 1
ATOM 1251 C CA . ASN A 1 156 ? 20.178 -11.161 -35.914 1.00 96.25 156 ASN A CA 1
ATOM 1252 C C . ASN A 1 156 ? 19.825 -10.894 -37.388 1.00 96.25 156 ASN A C 1
ATOM 1254 O O . ASN A 1 156 ? 20.449 -11.470 -38.280 1.00 96.25 156 ASN A O 1
ATOM 1258 N N . GLN A 1 157 ? 18.818 -10.063 -37.669 1.00 95.88 157 GLN A N 1
ATOM 1259 C CA . GLN A 1 157 ? 18.471 -9.671 -39.040 1.00 95.88 157 GLN A CA 1
ATOM 1260 C C . GLN A 1 157 ? 19.551 -8.781 -39.664 1.00 95.88 157 GLN A C 1
ATOM 1262 O O . GLN A 1 157 ? 19.919 -8.982 -40.824 1.00 95.88 157 GLN A O 1
ATOM 1267 N N . GLU A 1 158 ? 20.089 -7.838 -38.895 1.00 95.38 158 GLU A N 1
ATOM 1268 C CA . GLU A 1 158 ? 21.184 -6.967 -39.324 1.00 95.38 158 GLU A CA 1
ATOM 1269 C C . GLU A 1 158 ? 22.451 -7.775 -39.605 1.00 95.38 158 GLU A C 1
ATOM 1271 O O . GLU A 1 158 ? 23.019 -7.650 -40.687 1.00 95.38 158 GLU A O 1
ATOM 1276 N N . LEU A 1 159 ? 22.830 -8.693 -38.708 1.00 95.81 159 LEU A N 1
ATOM 1277 C CA . LEU A 1 159 ? 23.975 -9.588 -38.911 1.00 95.81 159 LEU A CA 1
ATOM 1278 C C . LEU A 1 159 ? 23.844 -10.420 -40.192 1.00 95.81 159 LEU A C 1
ATOM 1280 O O . LEU A 1 159 ? 24.803 -10.547 -40.952 1.00 95.81 159 LEU A O 1
ATOM 1284 N N . ARG A 1 160 ? 22.650 -10.957 -40.473 1.00 95.50 160 ARG A N 1
ATOM 1285 C CA . ARG A 1 160 ? 22.388 -11.676 -41.732 1.00 95.50 160 ARG A CA 1
ATOM 1286 C C . ARG A 1 160 ? 22.545 -10.769 -42.949 1.00 95.50 160 ARG A C 1
ATOM 1288 O O . ARG A 1 160 ? 23.095 -11.208 -43.953 1.00 95.50 160 ARG A O 1
ATOM 1295 N N . SER A 1 161 ? 22.080 -9.527 -42.856 1.00 96.12 161 SER A N 1
ATOM 1296 C CA . SER A 1 161 ? 22.166 -8.549 -43.945 1.00 96.12 161 SER A CA 1
ATOM 1297 C C . SER A 1 161 ? 23.617 -8.154 -44.227 1.00 96.12 161 SER A C 1
ATOM 1299 O O . SER A 1 161 ? 24.038 -8.164 -45.381 1.00 96.12 161 SER A O 1
ATOM 1301 N N . VAL A 1 162 ? 24.402 -7.888 -43.178 1.00 95.88 162 VAL A N 1
ATOM 1302 C CA . VAL A 1 162 ? 25.843 -7.606 -43.282 1.00 95.88 162 VAL A CA 1
ATOM 1303 C C . VAL A 1 162 ? 26.573 -8.778 -43.931 1.00 95.88 162 VAL A C 1
ATOM 1305 O O . VAL A 1 162 ? 27.309 -8.578 -44.891 1.00 95.88 162 VAL A O 1
ATOM 1308 N N . HIS A 1 163 ? 26.308 -10.005 -43.481 1.00 95.12 163 HIS A N 1
ATOM 1309 C CA . HIS A 1 163 ? 26.942 -11.194 -44.046 1.00 95.12 163 HIS A CA 1
ATOM 1310 C C . HIS A 1 163 ? 26.637 -11.376 -45.546 1.00 95.12 163 HIS A C 1
ATOM 1312 O O . HIS A 1 163 ? 27.522 -11.754 -46.313 1.00 95.12 163 HIS A O 1
ATOM 1318 N N . VAL A 1 164 ? 25.408 -11.089 -45.995 1.00 95.56 164 VAL A N 1
ATOM 1319 C CA . VAL A 1 164 ? 25.057 -11.119 -47.429 1.00 95.56 164 VAL A CA 1
ATOM 1320 C C . VAL A 1 164 ? 25.855 -10.073 -48.212 1.00 95.56 164 VAL A C 1
ATOM 1322 O O . VAL A 1 164 ? 26.460 -10.411 -49.228 1.00 95.56 164 VAL A O 1
ATOM 1325 N N . LEU A 1 165 ? 25.924 -8.834 -47.718 1.00 95.19 165 LEU A N 1
ATOM 1326 C CA . LEU A 1 165 ? 26.681 -7.762 -48.372 1.00 95.19 165 LEU A CA 1
ATOM 1327 C C . LEU A 1 165 ? 28.183 -8.075 -48.455 1.00 95.19 165 LEU A C 1
ATOM 1329 O O . LEU A 1 165 ? 28.812 -7.819 -49.480 1.00 95.19 165 LEU A O 1
ATOM 1333 N N . GLU A 1 166 ? 28.763 -8.673 -47.413 1.00 92.44 166 GLU A N 1
ATOM 1334 C CA . GLU A 1 166 ? 30.162 -9.118 -47.425 1.00 92.44 166 GLU A CA 1
ATOM 1335 C C . GLU A 1 166 ? 30.412 -10.208 -48.475 1.00 92.44 166 GLU A C 1
ATOM 1337 O O . GLU A 1 166 ? 31.434 -10.192 -49.170 1.00 92.44 166 GLU A O 1
ATOM 1342 N N . GLN A 1 167 ? 29.480 -11.156 -48.625 1.00 91.50 167 GLN A N 1
ATOM 1343 C CA . GLN A 1 167 ? 29.565 -12.181 -49.664 1.00 91.50 167 GLN A CA 1
ATOM 1344 C C . GLN A 1 167 ? 29.476 -11.578 -51.070 1.00 91.50 167 GLN A C 1
ATOM 1346 O O . GLN A 1 167 ? 30.273 -11.938 -51.939 1.00 91.50 167 GLN A O 1
ATOM 1351 N N . GLU A 1 168 ? 28.559 -10.637 -51.296 1.00 91.56 168 GLU A N 1
ATOM 1352 C CA . GLU A 1 168 ? 28.443 -9.913 -52.565 1.00 91.56 168 GLU A CA 1
ATOM 1353 C C . GLU A 1 168 ? 29.714 -9.122 -52.884 1.00 91.56 168 GLU A C 1
ATOM 1355 O O . GLU A 1 168 ? 30.248 -9.221 -53.993 1.00 91.56 168 GLU A O 1
ATOM 1360 N N . GLN A 1 169 ? 30.260 -8.402 -51.900 1.00 88.69 169 GLN A N 1
ATOM 1361 C CA . GLN A 1 169 ? 31.508 -7.660 -52.060 1.00 88.69 169 GLN A CA 1
ATOM 1362 C C . GLN A 1 169 ? 32.664 -8.593 -52.447 1.00 88.69 169 GLN A C 1
ATOM 1364 O O . GLN A 1 169 ? 33.426 -8.280 -53.366 1.00 88.69 169 GLN A O 1
ATOM 1369 N N . ARG A 1 170 ? 32.776 -9.762 -51.798 1.00 89.44 170 ARG A N 1
ATOM 1370 C CA . ARG A 1 170 ? 33.776 -10.785 -52.148 1.00 89.44 170 ARG A CA 1
ATOM 1371 C C . ARG A 1 170 ? 33.589 -11.316 -53.568 1.00 89.44 170 ARG A C 1
ATOM 1373 O O . ARG A 1 170 ? 34.578 -11.468 -54.283 1.00 89.44 170 ARG A O 1
ATOM 1380 N N . MET A 1 171 ? 32.353 -11.574 -53.999 1.00 88.50 171 MET A N 1
ATOM 1381 C CA . MET A 1 171 ? 32.075 -12.017 -55.372 1.00 88.50 171 MET A CA 1
ATOM 1382 C C . MET A 1 171 ? 32.488 -10.965 -56.405 1.00 88.50 171 MET A C 1
ATOM 1384 O O . MET A 1 171 ? 33.132 -11.309 -57.396 1.00 88.50 171 MET A O 1
ATOM 1388 N N . LEU A 1 172 ? 32.187 -9.687 -56.157 1.00 88.75 172 LEU A N 1
ATOM 1389 C CA . LEU A 1 172 ? 32.592 -8.586 -57.036 1.00 88.75 172 LEU A CA 1
ATOM 1390 C C . LEU A 1 172 ? 34.115 -8.428 -57.105 1.00 88.75 172 LEU A C 1
ATOM 1392 O O . LEU A 1 172 ? 34.658 -8.191 -58.185 1.00 88.75 172 LEU A O 1
ATOM 1396 N N . LEU A 1 173 ? 34.818 -8.575 -55.976 1.00 83.38 173 LEU A N 1
ATOM 1397 C CA . LEU A 1 173 ? 36.283 -8.541 -55.955 1.00 83.38 173 LEU A CA 1
ATOM 1398 C C . LEU A 1 173 ? 36.878 -9.691 -56.774 1.00 83.38 173 LEU A C 1
ATOM 1400 O O . LEU A 1 173 ? 37.754 -9.464 -57.607 1.00 83.38 173 LEU A O 1
ATOM 1404 N N . ASN A 1 174 ? 36.362 -10.907 -56.583 1.00 81.81 174 ASN A N 1
ATOM 1405 C CA . ASN A 1 174 ? 36.786 -12.072 -57.353 1.00 81.81 174 ASN A CA 1
ATOM 1406 C C . ASN A 1 174 ? 36.518 -11.875 -58.849 1.00 81.81 174 ASN A C 1
ATOM 1408 O O . ASN A 1 174 ? 37.408 -12.115 -59.656 1.00 81.81 174 ASN A O 1
ATOM 1412 N N . GLN A 1 175 ? 35.340 -11.379 -59.239 1.00 77.94 175 GLN A N 1
ATOM 1413 C CA . GLN A 1 175 ? 35.036 -11.090 -60.643 1.00 77.94 175 GLN A CA 1
ATOM 1414 C C . GLN A 1 175 ? 36.014 -10.071 -61.245 1.00 77.94 175 GLN A C 1
ATOM 1416 O O . GLN A 1 175 ? 36.496 -10.280 -62.356 1.00 77.94 175 GLN A O 1
ATOM 1421 N N . LYS A 1 176 ? 36.355 -9.002 -60.512 1.00 71.56 176 LYS A N 1
ATOM 1422 C CA . LYS A 1 176 ? 37.360 -8.020 -60.953 1.00 71.56 176 LYS A CA 1
ATOM 1423 C C . LYS A 1 176 ? 38.755 -8.631 -61.110 1.00 71.56 176 LYS A C 1
ATOM 1425 O O . LYS A 1 176 ? 39.463 -8.250 -62.034 1.00 71.56 176 LYS A O 1
ATOM 1430 N N . MET A 1 177 ? 39.128 -9.601 -60.273 1.00 58.91 177 MET A N 1
ATOM 1431 C CA . MET A 1 177 ? 40.393 -10.338 -60.411 1.00 58.91 177 MET A CA 1
ATOM 1432 C C . MET A 1 177 ? 40.442 -11.220 -61.670 1.00 58.91 177 MET A C 1
ATOM 1434 O O . MET A 1 177 ? 41.512 -11.381 -62.247 1.00 58.91 177 MET A O 1
ATOM 1438 N N . TYR A 1 178 ? 39.307 -11.745 -62.145 1.00 55.19 178 TYR A N 1
ATOM 1439 C CA . TYR A 1 178 ? 39.231 -12.488 -63.416 1.00 55.19 178 TYR A CA 1
ATOM 1440 C C . TYR A 1 178 ? 39.140 -11.582 -64.662 1.00 55.19 178 TYR A C 1
ATOM 1442 O O . TYR A 1 178 ? 39.170 -12.084 -65.782 1.00 55.19 178 TYR A O 1
ATOM 1450 N N . PHE A 1 179 ? 39.059 -10.258 -64.482 1.00 47.34 179 PHE A N 1
ATOM 1451 C CA . PHE A 1 179 ? 39.047 -9.241 -65.542 1.00 47.34 179 PHE A CA 1
ATOM 1452 C C . PHE A 1 179 ? 40.359 -8.435 -65.599 1.00 47.34 179 PHE A C 1
ATOM 1454 O O . PHE A 1 179 ? 40.359 -7.259 -65.967 1.00 47.34 179 PHE A O 1
ATOM 1461 N N . VAL A 1 180 ? 41.500 -9.046 -65.264 1.00 44.22 180 VAL A N 1
ATOM 1462 C CA . VAL A 1 180 ? 42.796 -8.491 -65.685 1.00 44.22 180 VAL A CA 1
ATOM 1463 C C . VAL A 1 180 ? 42.916 -8.731 -67.196 1.00 44.22 180 VAL A C 1
ATOM 1465 O O . VAL A 1 180 ? 42.862 -9.889 -67.612 1.00 44.22 180 VAL A O 1
ATOM 1468 N N . PRO A 1 181 ? 43.037 -7.689 -68.042 1.00 42.16 181 PRO A N 1
ATOM 1469 C CA . PRO A 1 181 ? 43.253 -7.887 -69.467 1.00 42.16 181 PRO A CA 1
ATOM 1470 C C . PRO A 1 181 ? 44.562 -8.644 -69.653 1.00 42.16 181 PRO A C 1
ATOM 1472 O O . PRO A 1 181 ? 45.595 -8.217 -69.136 1.00 42.16 181 PRO A O 1
ATOM 1475 N N . ASP A 1 182 ? 44.491 -9.751 -70.386 1.00 43.78 182 ASP A N 1
ATOM 1476 C CA . ASP A 1 182 ? 45.632 -10.529 -70.851 1.00 43.78 182 ASP A CA 1
ATOM 1477 C C . ASP A 1 182 ? 46.662 -9.564 -71.465 1.00 43.78 182 ASP A C 1
ATOM 1479 O O . ASP A 1 182 ? 46.441 -8.959 -72.523 1.00 43.78 182 ASP A O 1
ATOM 1483 N N . GLN A 1 183 ? 47.743 -9.299 -70.726 1.00 42.25 183 GLN A N 1
ATOM 1484 C CA . GLN A 1 183 ? 48.809 -8.427 -71.192 1.00 42.25 183 GLN A CA 1
ATOM 1485 C C . GLN A 1 183 ? 49.525 -9.166 -72.313 1.00 42.25 183 GLN A C 1
ATOM 1487 O O . GLN A 1 183 ? 50.172 -10.188 -72.098 1.00 42.25 183 GLN A O 1
ATOM 1492 N N . ARG A 1 184 ? 49.358 -8.619 -73.519 1.00 42.88 184 ARG A N 1
ATOM 1493 C CA . ARG A 1 184 ? 50.009 -9.026 -74.762 1.00 42.88 184 ARG A CA 1
ATOM 1494 C C . ARG A 1 184 ? 51.444 -9.487 -74.514 1.00 42.88 184 ARG A C 1
ATOM 1496 O O . ARG A 1 184 ? 52.264 -8.749 -73.976 1.00 42.88 184 ARG A O 1
ATOM 1503 N N . VAL A 1 185 ? 51.717 -10.701 -74.973 1.00 36.53 185 VAL A N 1
ATOM 1504 C CA . VAL A 1 185 ? 53.050 -11.291 -75.052 1.00 36.53 185 VAL A CA 1
ATOM 1505 C C . VAL A 1 185 ? 53.887 -10.463 -76.035 1.00 36.53 185 VAL A C 1
ATOM 1507 O O . VAL A 1 185 ? 53.658 -10.512 -77.242 1.00 36.53 185 VAL A O 1
ATOM 1510 N N . GLU A 1 186 ? 54.835 -9.684 -75.515 1.00 42.78 186 GLU A N 1
ATOM 1511 C CA . GLU A 1 186 ? 55.945 -9.122 -76.296 1.00 42.78 186 GLU A CA 1
ATOM 1512 C C . GLU A 1 186 ? 56.945 -10.247 -76.643 1.00 42.78 186 GLU A C 1
ATOM 1514 O O . GLU A 1 186 ? 57.161 -11.154 -75.831 1.00 42.78 186 GLU A O 1
ATOM 1519 N N . PRO A 1 187 ? 57.557 -10.233 -77.840 1.00 44.25 187 PRO A N 1
ATOM 1520 C CA . PRO A 1 187 ? 58.233 -11.389 -78.421 1.00 44.25 187 PRO A CA 1
ATOM 1521 C C . PRO A 1 187 ? 59.702 -11.514 -77.991 1.00 44.25 187 PRO A C 1
ATOM 1523 O O . PRO A 1 187 ? 60.556 -11.828 -78.818 1.00 44.25 187 PRO A O 1
ATOM 1526 N N . ASP A 1 188 ? 60.016 -11.297 -76.712 1.00 41.34 188 ASP A N 1
ATOM 1527 C CA . ASP A 1 188 ? 61.368 -11.551 -76.211 1.00 41.34 188 ASP A CA 1
ATOM 1528 C C . ASP A 1 188 ? 61.344 -12.198 -74.819 1.00 41.34 188 ASP A C 1
ATOM 1530 O O . ASP A 1 188 ? 60.867 -11.638 -73.833 1.00 41.34 188 ASP A O 1
ATOM 1534 N N . GLY A 1 189 ? 61.804 -13.449 -74.767 1.00 44.78 189 GLY A N 1
ATOM 1535 C CA . GLY A 1 189 ? 61.529 -14.442 -73.727 1.00 44.78 189 GLY A CA 1
ATOM 1536 C C . GLY A 1 189 ? 62.225 -14.223 -72.383 1.00 44.78 189 GLY A C 1
ATOM 1537 O O . GLY A 1 189 ? 62.871 -15.137 -71.868 1.00 44.78 189 GLY A O 1
ATOM 1538 N N . ARG A 1 190 ? 62.058 -13.056 -71.757 1.00 41.53 190 ARG A N 1
ATOM 1539 C CA . ARG A 1 190 ? 62.414 -12.840 -70.348 1.00 41.53 190 ARG A CA 1
ATOM 1540 C C . ARG A 1 190 ? 61.144 -12.836 -69.505 1.00 41.53 190 ARG A C 1
ATOM 1542 O O . ARG A 1 190 ? 60.332 -11.924 -69.601 1.00 41.53 190 ARG A O 1
ATOM 1549 N N . ARG A 1 191 ? 60.976 -13.860 -68.656 1.00 40.50 191 ARG A N 1
ATOM 1550 C CA . ARG A 1 191 ? 59.920 -13.892 -67.629 1.00 40.50 191 ARG A CA 1
ATOM 1551 C C . ARG A 1 191 ? 60.161 -12.757 -66.635 1.00 40.50 191 ARG A C 1
ATOM 1553 O O . ARG A 1 191 ? 60.884 -12.928 -65.657 1.00 40.50 191 ARG A O 1
ATOM 1560 N N . GLY A 1 192 ? 59.563 -11.601 -66.896 1.00 37.91 192 GLY A N 1
ATOM 1561 C CA . GLY A 1 192 ? 59.338 -10.593 -65.875 1.00 37.91 192 GLY A CA 1
ATOM 1562 C C . GLY A 1 192 ? 58.293 -11.140 -64.916 1.00 37.91 192 GLY A C 1
ATOM 1563 O O . GLY A 1 192 ? 57.123 -11.250 -65.273 1.00 37.91 192 GLY A O 1
ATOM 1564 N N . TRP A 1 193 ? 58.710 -11.531 -63.715 1.00 36.56 193 TRP A N 1
ATOM 1565 C CA . TRP A 1 193 ? 57.776 -11.658 -62.605 1.00 36.56 193 TRP A CA 1
ATOM 1566 C C . TRP A 1 193 ? 57.068 -10.310 -62.474 1.00 36.56 193 TRP A C 1
ATOM 1568 O O . TRP A 1 193 ? 57.733 -9.288 -62.297 1.00 36.56 193 TRP A O 1
ATOM 1578 N N . GLN A 1 194 ? 55.745 -10.299 -62.660 1.00 46.31 194 GLN A N 1
ATOM 1579 C CA . GLN A 1 194 ? 54.930 -9.104 -62.475 1.00 46.31 194 GLN A CA 1
ATOM 1580 C C . GLN A 1 194 ? 55.217 -8.567 -61.073 1.00 46.31 194 GLN A C 1
ATOM 1582 O O . GLN A 1 194 ? 54.925 -9.227 -60.076 1.00 46.31 194 GLN A O 1
ATOM 1587 N N . GLN A 1 195 ? 55.856 -7.399 -60.999 1.00 49.03 195 GLN A N 1
ATOM 1588 C CA . GLN A 1 195 ? 56.042 -6.710 -59.733 1.00 49.03 195 GLN A CA 1
ATOM 1589 C C . GLN A 1 195 ? 54.650 -6.384 -59.200 1.00 49.03 195 GLN A C 1
ATOM 1591 O O . GLN A 1 195 ? 53.867 -5.698 -59.861 1.00 49.03 195 GLN A O 1
ATOM 1596 N N . HIS A 1 196 ? 54.329 -6.918 -58.023 1.00 51.09 196 HIS A N 1
ATOM 1597 C CA . HIS A 1 196 ? 53.164 -6.477 -57.273 1.00 51.09 196 HIS A CA 1
ATOM 1598 C C . HIS A 1 196 ? 53.249 -4.950 -57.107 1.00 51.09 196 HIS A C 1
ATOM 1600 O O . HIS A 1 196 ? 54.352 -4.432 -56.914 1.00 51.09 196 HIS A O 1
ATOM 1606 N N . PRO A 1 197 ? 52.132 -4.209 -57.215 1.00 52.41 197 PRO A N 1
ATOM 1607 C CA . PRO A 1 197 ? 52.162 -2.763 -57.058 1.00 52.41 197 PRO A CA 1
ATOM 1608 C C . PRO A 1 197 ? 52.710 -2.427 -55.669 1.00 52.41 197 PRO A C 1
ATOM 1610 O O . PRO A 1 197 ? 52.078 -2.727 -54.656 1.00 52.41 197 PRO A O 1
ATOM 1613 N N . ASN A 1 198 ? 53.899 -1.826 -55.628 1.00 61.66 198 ASN A N 1
ATOM 1614 C CA . ASN A 1 198 ? 54.472 -1.307 -54.396 1.00 61.66 198 ASN A CA 1
ATOM 1615 C C . ASN A 1 198 ? 53.566 -0.175 -53.911 1.00 61.66 198 ASN A C 1
ATOM 1617 O O . ASN A 1 198 ? 53.458 0.872 -54.551 1.00 61.66 198 ASN A O 1
ATOM 1621 N N . ILE A 1 199 ? 52.878 -0.401 -52.797 1.00 65.50 199 ILE A N 1
ATOM 1622 C CA . ILE A 1 199 ? 52.067 0.628 -52.157 1.00 65.50 199 ILE A CA 1
ATOM 1623 C C . ILE A 1 199 ? 53.029 1.520 -51.372 1.00 65.50 199 ILE A C 1
ATOM 1625 O O . ILE A 1 199 ? 53.580 1.091 -50.361 1.00 65.50 199 ILE A O 1
ATOM 1629 N N . ASN A 1 200 ? 53.242 2.749 -51.845 1.00 61.62 200 ASN A N 1
ATOM 1630 C CA . ASN A 1 200 ? 53.990 3.756 -51.097 1.00 61.62 200 ASN A CA 1
ATOM 1631 C C . ASN A 1 200 ? 53.034 4.484 -50.136 1.00 61.62 200 ASN A C 1
ATOM 1633 O O . ASN A 1 200 ? 52.067 5.105 -50.581 1.00 61.62 200 ASN A O 1
ATOM 1637 N N . ILE A 1 201 ? 53.276 4.366 -48.828 1.00 62.50 201 ILE A N 1
ATOM 1638 C CA . ILE A 1 201 ? 52.467 4.989 -47.775 1.00 62.50 201 ILE A CA 1
ATOM 1639 C C . ILE A 1 201 ? 53.324 6.048 -47.085 1.00 62.50 201 ILE A C 1
ATOM 1641 O O . ILE A 1 201 ? 54.224 5.721 -46.316 1.00 62.50 201 ILE A O 1
ATOM 1645 N N . GLU A 1 202 ? 53.002 7.316 -47.316 1.00 58.50 202 GLU A N 1
ATOM 1646 C CA . GLU A 1 202 ? 53.650 8.453 -46.660 1.00 58.50 202 GLU A CA 1
ATOM 1647 C C . GLU A 1 202 ? 52.660 9.137 -45.700 1.00 58.50 202 GLU A C 1
ATOM 1649 O O . GLU A 1 202 ? 51.475 9.273 -46.002 1.00 58.50 202 GLU A O 1
ATOM 1654 N N . ASN A 1 203 ? 53.142 9.569 -44.528 1.00 60.50 203 ASN A N 1
ATOM 1655 C CA . ASN A 1 203 ? 52.384 10.310 -43.501 1.00 60.50 203 ASN A CA 1
ATOM 1656 C C . ASN A 1 203 ? 51.190 9.584 -42.837 1.00 60.50 203 ASN A C 1
ATOM 1658 O O . ASN A 1 203 ? 50.289 10.236 -42.305 1.00 60.50 203 ASN A O 1
ATOM 1662 N N . ALA A 1 204 ? 51.168 8.248 -42.806 1.00 68.06 204 ALA A N 1
ATOM 1663 C CA . ALA A 1 204 ? 50.159 7.508 -42.042 1.00 68.06 204 ALA A CA 1
ATOM 1664 C C . ALA A 1 2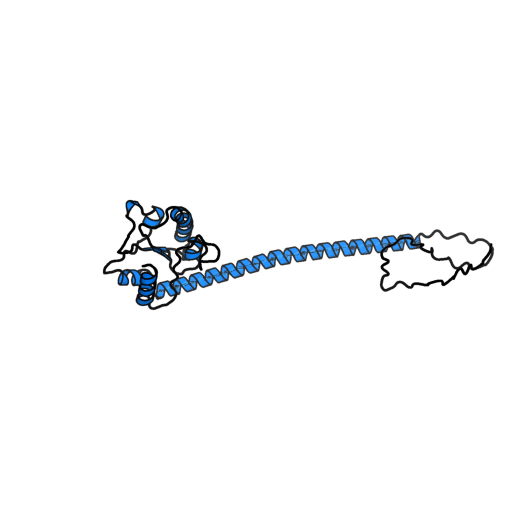04 ? 50.458 7.530 -40.529 1.00 68.06 204 ALA A C 1
ATOM 1666 O O . ALA A 1 204 ? 51.579 7.247 -40.112 1.00 68.06 204 ALA A O 1
ATOM 1667 N N . GLN A 1 205 ? 49.447 7.810 -39.695 1.00 62.84 205 GLN A N 1
ATOM 1668 C CA . GLN A 1 205 ? 49.584 7.713 -38.232 1.00 62.84 205 GLN A CA 1
ATOM 1669 C C . GLN A 1 205 ? 49.536 6.264 -37.718 1.00 62.84 205 GLN A C 1
ATOM 1671 O O . GLN A 1 205 ? 50.120 5.971 -36.676 1.00 62.84 205 GLN A O 1
ATOM 1676 N N . TYR A 1 206 ? 48.848 5.359 -38.420 1.00 52.91 206 TYR A N 1
ATOM 1677 C CA . TYR A 1 206 ? 48.734 3.948 -38.042 1.00 52.91 206 TYR A CA 1
ATOM 1678 C C . TYR A 1 206 ? 48.519 3.078 -39.282 1.00 52.91 206 TYR A C 1
ATOM 1680 O O . TYR A 1 206 ? 47.760 3.437 -40.181 1.00 52.91 206 TYR A O 1
ATOM 1688 N N . ILE A 1 207 ? 49.174 1.917 -39.302 1.00 67.75 207 ILE A N 1
ATOM 1689 C CA . ILE A 1 207 ? 49.028 0.885 -40.331 1.00 67.75 207 ILE A CA 1
ATOM 1690 C C . ILE A 1 207 ? 48.552 -0.383 -39.620 1.00 67.75 207 ILE A C 1
ATOM 1692 O O . ILE A 1 207 ? 49.214 -0.855 -38.698 1.00 67.75 207 ILE A O 1
ATOM 1696 N N . ILE A 1 208 ? 47.402 -0.922 -40.031 1.00 64.94 208 ILE A N 1
ATOM 1697 C CA . ILE A 1 208 ? 46.848 -2.169 -39.488 1.00 64.94 208 ILE A CA 1
ATOM 1698 C C . ILE A 1 208 ? 46.992 -3.250 -40.556 1.00 64.94 208 ILE A C 1
ATOM 1700 O O . ILE A 1 208 ? 46.464 -3.118 -41.659 1.00 64.94 208 ILE A O 1
ATOM 1704 N N . ILE A 1 209 ? 47.719 -4.312 -40.219 1.00 71.56 209 ILE A N 1
ATOM 1705 C CA . ILE A 1 209 ? 47.977 -5.454 -41.096 1.00 71.56 209 ILE A CA 1
ATOM 1706 C C . ILE A 1 209 ? 47.187 -6.642 -40.546 1.00 71.56 209 ILE A C 1
ATOM 1708 O O . ILE A 1 209 ? 47.369 -7.016 -39.392 1.00 71.56 209 ILE A O 1
ATOM 1712 N N . GLY A 1 210 ? 46.288 -7.202 -41.359 1.00 68.06 210 GLY A N 1
ATOM 1713 C CA . GLY A 1 210 ? 45.494 -8.372 -40.984 1.00 68.06 210 GLY A CA 1
ATOM 1714 C C . GLY A 1 210 ? 46.311 -9.667 -40.943 1.00 68.06 210 GLY A C 1
ATOM 1715 O O . GLY A 1 210 ? 47.366 -9.782 -41.564 1.00 68.06 210 GLY A O 1
ATOM 1716 N N . ASP A 1 211 ? 45.767 -10.662 -40.252 1.00 74.31 211 ASP A N 1
ATOM 1717 C CA . ASP A 1 211 ? 46.454 -11.862 -39.747 1.00 74.31 211 ASP A CA 1
ATOM 1718 C C . ASP A 1 211 ? 47.086 -12.767 -40.826 1.00 74.31 211 ASP A C 1
ATOM 1720 O O . ASP A 1 211 ? 47.898 -13.635 -40.517 1.00 74.31 211 ASP A O 1
ATOM 1724 N N . HIS A 1 212 ? 46.720 -12.574 -42.096 1.00 66.12 212 HIS A N 1
ATOM 1725 C CA . HIS A 1 212 ? 47.161 -13.396 -43.231 1.00 66.12 212 HIS A CA 1
ATOM 1726 C C . HIS A 1 212 ? 48.073 -12.644 -44.214 1.00 66.12 212 HIS A C 1
ATOM 1728 O O . HIS A 1 212 ? 48.387 -13.164 -45.284 1.00 66.12 212 HIS A O 1
ATOM 1734 N N . SER A 1 213 ? 48.494 -11.423 -43.882 1.00 62.97 213 SER A N 1
ATOM 1735 C CA . SER A 1 213 ? 49.353 -10.614 -44.750 1.00 62.97 213 SER A CA 1
ATOM 1736 C C . SER A 1 213 ? 50.835 -10.833 -44.430 1.00 62.97 213 SER A C 1
ATOM 1738 O O . SER A 1 213 ? 51.245 -10.789 -43.273 1.00 62.97 213 SER A O 1
ATOM 1740 N N . GLN A 1 214 ? 51.659 -11.033 -45.464 1.00 56.25 214 GLN A N 1
ATOM 1741 C CA . GLN A 1 214 ? 53.116 -11.166 -45.347 1.00 56.25 214 GLN A CA 1
ATOM 1742 C C . GLN A 1 214 ? 53.805 -9.878 -45.820 1.00 56.25 214 GLN A C 1
ATOM 1744 O O . GLN A 1 214 ? 53.510 -9.380 -46.904 1.00 56.25 214 GLN A O 1
ATOM 1749 N N . MET A 1 215 ? 54.715 -9.333 -45.006 1.00 62.47 215 MET A N 1
ATOM 1750 C CA . MET A 1 215 ? 55.497 -8.132 -45.320 1.00 62.47 215 MET A CA 1
ATOM 1751 C C . MET A 1 215 ? 56.919 -8.528 -45.736 1.00 62.47 215 MET A C 1
ATOM 1753 O O . MET A 1 215 ? 57.612 -9.212 -44.985 1.00 62.47 215 MET A O 1
ATOM 1757 N N . ALA A 1 216 ? 57.365 -8.064 -46.905 1.00 56.66 216 ALA A N 1
ATOM 1758 C CA . ALA A 1 216 ? 58.764 -8.115 -47.318 1.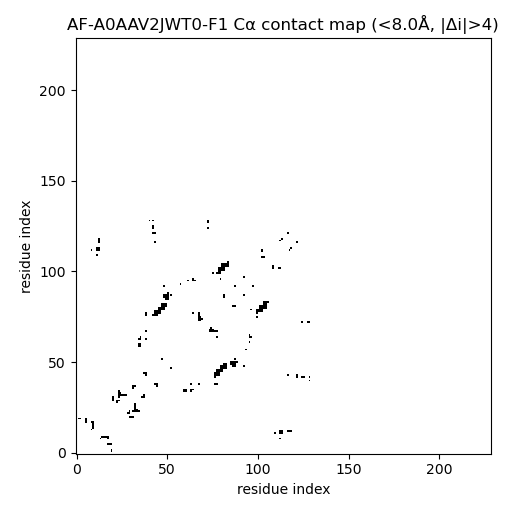00 56.66 216 ALA A CA 1
ATOM 1759 C C . ALA A 1 216 ? 59.362 -6.709 -47.177 1.00 56.66 216 ALA A C 1
ATOM 1761 O O . ALA A 1 216 ? 58.899 -5.773 -47.825 1.00 56.66 216 ALA A O 1
ATOM 1762 N N . VAL A 1 217 ? 60.347 -6.550 -46.293 1.00 52.22 217 VAL A N 1
ATOM 1763 C CA . VAL A 1 217 ? 61.030 -5.270 -46.058 1.00 52.22 217 VAL A CA 1
ATOM 1764 C C . VAL A 1 217 ? 62.345 -5.289 -46.828 1.00 52.22 217 VAL A C 1
ATOM 1766 O O . VAL A 1 217 ? 63.219 -6.096 -46.514 1.00 52.22 217 VAL A O 1
ATOM 1769 N N . ASP A 1 218 ? 62.485 -4.420 -47.829 1.00 47.97 218 ASP A N 1
ATOM 1770 C CA . ASP A 1 218 ? 63.746 -4.250 -48.554 1.00 47.97 218 ASP A CA 1
ATOM 1771 C C . ASP A 1 218 ? 64.622 -3.216 -47.830 1.00 47.97 218 ASP A C 1
ATOM 1773 O O . ASP A 1 218 ? 64.208 -2.081 -47.584 1.00 47.97 218 ASP A O 1
ATOM 1777 N N . LEU A 1 219 ? 65.825 -3.622 -47.426 1.00 46.97 219 LEU A N 1
ATOM 1778 C CA . LEU A 1 219 ? 66.776 -2.792 -46.682 1.00 46.97 219 LEU A CA 1
ATOM 1779 C C . LEU A 1 219 ? 67.802 -2.181 -47.641 1.00 46.97 219 LEU A C 1
ATOM 1781 O O . LEU A 1 219 ? 69.011 -2.372 -47.488 1.00 46.97 219 LEU A O 1
ATOM 1785 N N . SER A 1 220 ? 67.346 -1.409 -48.626 1.00 46.16 220 SER A N 1
ATOM 1786 C CA . SER A 1 220 ? 68.242 -0.571 -49.420 1.00 46.16 220 SER A CA 1
ATOM 1787 C C . SER A 1 220 ? 68.631 0.673 -48.611 1.00 46.16 220 SER A C 1
ATOM 1789 O O . SER A 1 220 ? 67.986 1.718 -48.678 1.00 46.16 220 SER A O 1
ATOM 1791 N N . LYS A 1 221 ? 69.693 0.548 -47.805 1.00 44.34 221 LYS A N 1
ATOM 1792 C CA . LYS A 1 221 ? 70.406 1.679 -47.194 1.00 44.34 221 LYS A CA 1
ATOM 1793 C C . LYS A 1 221 ? 70.989 2.568 -48.298 1.00 44.34 221 LYS A C 1
ATOM 1795 O O . LYS A 1 221 ? 71.975 2.186 -48.925 1.00 44.34 221 LYS A O 1
ATOM 1800 N N . GLU A 1 222 ? 70.463 3.778 -48.479 1.00 45.81 222 GLU A N 1
ATOM 1801 C CA . GLU A 1 222 ? 71.237 4.849 -49.114 1.00 45.81 222 GLU A CA 1
ATOM 1802 C C . GLU A 1 222 ? 72.258 5.389 -48.107 1.00 45.81 222 GLU A C 1
ATOM 1804 O O . GLU A 1 222 ? 71.979 6.241 -47.268 1.00 45.81 222 GLU A O 1
ATOM 1809 N N . SER A 1 223 ? 73.477 4.863 -48.193 1.00 49.22 223 SER A N 1
ATOM 1810 C CA . SER A 1 223 ? 74.672 5.542 -47.711 1.00 49.22 223 SER A CA 1
ATOM 1811 C C . SER A 1 223 ? 75.034 6.669 -48.678 1.00 49.22 223 SER A C 1
ATOM 1813 O O . SER A 1 223 ? 75.442 6.392 -49.808 1.00 49.22 223 SER A O 1
ATOM 1815 N N . ARG A 1 224 ? 74.965 7.923 -48.231 1.00 39.88 224 ARG A N 1
ATOM 1816 C CA . ARG A 1 224 ? 75.764 9.015 -48.802 1.00 39.88 224 ARG A CA 1
ATOM 1817 C C . ARG A 1 224 ? 76.352 9.871 -47.685 1.00 39.88 224 ARG A C 1
ATOM 1819 O O . ARG A 1 224 ? 75.811 10.908 -47.328 1.00 39.88 224 ARG A O 1
ATOM 1826 N N . ASP A 1 225 ? 77.495 9.413 -47.185 1.00 46.41 225 ASP A N 1
ATOM 1827 C CA . ASP A 1 225 ? 78.565 10.311 -46.755 1.00 46.41 225 ASP A CA 1
ATOM 1828 C C . ASP A 1 225 ? 79.250 10.887 -48.001 1.00 46.41 225 ASP A C 1
ATOM 1830 O O . ASP A 1 225 ? 79.550 10.137 -48.937 1.00 46.41 225 ASP A O 1
ATOM 1834 N N . LYS A 1 226 ? 79.519 12.199 -47.990 1.00 41.69 226 LYS A N 1
ATOM 1835 C CA . LYS A 1 226 ? 80.864 12.785 -48.172 1.00 41.69 226 LYS A CA 1
ATOM 1836 C C . LYS A 1 226 ? 80.820 14.318 -48.209 1.00 41.69 226 LYS A C 1
ATOM 1838 O O . LYS A 1 226 ? 80.305 14.915 -49.147 1.00 41.69 226 LYS A O 1
ATOM 1843 N N . ASP A 1 227 ? 81.384 14.897 -47.153 1.00 45.03 227 ASP A N 1
ATOM 1844 C CA . ASP A 1 227 ? 82.451 15.908 -47.120 1.00 45.03 227 ASP A CA 1
ATOM 1845 C C . ASP A 1 227 ? 82.620 16.938 -48.251 1.00 45.03 227 ASP A C 1
ATOM 1847 O O . ASP A 1 227 ? 82.884 16.604 -49.405 1.00 45.03 227 ASP A O 1
ATOM 1851 N N . GLY A 1 228 ? 82.753 18.195 -47.804 1.00 42.06 228 GLY A N 1
ATOM 1852 C CA . GLY A 1 228 ? 83.844 19.082 -48.221 1.00 42.06 228 GLY A CA 1
ATOM 1853 C C . GLY A 1 228 ? 83.435 20.315 -49.026 1.00 42.06 228 GLY A C 1
ATOM 1854 O O . GLY A 1 228 ? 83.379 20.253 -50.250 1.00 42.06 228 GLY A O 1
ATOM 1855 N N . LYS A 1 229 ? 83.281 21.478 -48.382 1.00 39.78 229 LYS A N 1
ATOM 1856 C CA . LYS A 1 229 ? 84.349 22.468 -48.124 1.00 39.78 229 LYS A CA 1
ATOM 1857 C C . LYS A 1 229 ? 83.774 23.715 -47.450 1.00 39.78 229 LYS A C 1
ATOM 1859 O O . LYS A 1 229 ? 82.639 24.094 -47.805 1.00 39.78 229 LYS A O 1
#

Nearest PDB structures (foldseek):
  8bz5-assembly1_D  TM=4.147E-01  e=1.370E+00  Listeria monocytogenes
  7t3b-assembly1_E  TM=2.412E-01  e=1.890E+00  Homo sapiens
  3cqk-assembly1_B  TM=2.328E-01  e=4.087E+00  Escherichia coli
  3cqj-assembly1_B  TM=2.188E-01  e=5.636E+00  Escherichia coli

Organism: Knipowitschia caucasica (NCBI:txid637954)

pLDDT: mean 75.9, std 17.2, range [36.53, 96.81]